Protein AF-A0A523K209-F1 (afdb_monomer_lite)

Foldseek 3Di:
DPPPPVPDDPLPCLLVDDLPDPVNLVVLCVCVVVVAADELQLCLLLVQAPNDCVLPPDPDPQVQLAAPAVNVVVVPDDDRHHDPSSNSSSVSSLLSVLSSVVSVNLLRYAHDHPPPRNPPGDPVCSSLSRLVSNVVSVDQLVSSLLNHAQSVCVNVVNNQATRDDDPPHFPWDWDFPDDCRVPVNSSVRTQWTAGRNDIDGVVVVSVVSGNPPADNDPVCNCVVDDPVPVVPPPPDD

pLDDT: mean 89.75, std 14.07, range [36.56, 98.69]

Structure (mmCIF, N/CA/C/O backbone):
data_AF-A0A523K209-F1
#
_entry.id   AF-A0A523K209-F1
#
loop_
_atom_site.group_PDB
_atom_site.id
_atom_site.type_symbol
_atom_site.label_atom_id
_atom_site.label_alt_id
_atom_site.label_comp_id
_atom_site.label_asym_id
_atom_site.label_entity_id
_atom_site.label_seq_id
_atom_site.pdbx_PDB_ins_code
_atom_site.Cartn_x
_atom_site.Cartn_y
_atom_site.Cartn_z
_atom_site.occupancy
_atom_site.B_iso_or_equiv
_atom_site.auth_seq_id
_atom_site.auth_comp_id
_atom_site.auth_asym_id
_atom_site.auth_atom_id
_atom_site.pdbx_PDB_model_num
ATOM 1 N N . GLY A 1 1 ? -6.224 19.878 9.780 1.00 43.19 1 GLY A N 1
ATOM 2 C CA . GLY A 1 1 ? -5.096 20.089 8.864 1.00 43.19 1 GLY A CA 1
ATOM 3 C C . GLY A 1 1 ? -5.027 21.565 8.595 1.00 43.19 1 GLY A C 1
ATOM 4 O O . GLY A 1 1 ? -5.988 22.120 8.077 1.00 43.19 1 GLY A O 1
ATOM 5 N N . ASP A 1 2 ? -3.949 22.202 9.022 1.00 43.00 2 ASP A N 1
ATOM 6 C CA . ASP A 1 2 ? -3.916 23.620 9.413 1.00 43.00 2 ASP A CA 1
ATOM 7 C C . ASP A 1 2 ? -3.736 24.565 8.216 1.00 43.00 2 ASP A C 1
ATOM 9 O O . ASP A 1 2 ? -3.147 25.635 8.314 1.00 43.00 2 ASP A O 1
ATOM 13 N N . GLY A 1 3 ? -4.273 24.175 7.060 1.00 38.94 3 GLY A N 1
ATOM 14 C CA . GLY A 1 3 ? -4.194 24.932 5.814 1.00 38.94 3 GLY A CA 1
ATOM 15 C C . GLY A 1 3 ? -5.162 26.112 5.724 1.00 38.94 3 GLY A C 1
ATOM 16 O O . GLY A 1 3 ? -5.304 26.674 4.646 1.00 38.94 3 GLY A O 1
ATOM 17 N N . ILE A 1 4 ? -5.850 26.485 6.809 1.00 47.31 4 ILE A N 1
ATOM 18 C CA . ILE A 1 4 ? -6.894 27.522 6.760 1.00 47.31 4 ILE A CA 1
ATOM 19 C C . ILE A 1 4 ? -6.301 28.938 6.897 1.00 47.31 4 ILE A C 1
ATOM 21 O O . ILE A 1 4 ? -6.907 29.881 6.400 1.00 47.31 4 ILE A O 1
ATOM 25 N N . SER A 1 5 ? -5.104 29.109 7.482 1.00 50.28 5 SER A N 1
ATOM 26 C CA . SER A 1 5 ? -4.488 30.442 7.642 1.00 50.28 5 SER A CA 1
ATOM 27 C C . SER A 1 5 ? -3.283 30.734 6.740 1.00 50.28 5 SER A C 1
ATOM 29 O O . SER A 1 5 ? -2.815 31.864 6.734 1.00 50.28 5 SER A O 1
ATOM 31 N N . GLY A 1 6 ? -2.752 29.768 5.978 1.00 51.12 6 GLY A N 1
ATOM 32 C CA . GLY A 1 6 ? -1.609 29.983 5.067 1.00 51.12 6 GLY A CA 1
ATOM 33 C C . GLY A 1 6 ? -0.260 30.312 5.737 1.00 51.12 6 GLY A C 1
ATOM 34 O O . GLY A 1 6 ? 0.765 30.321 5.062 1.00 51.12 6 GLY A O 1
ATOM 35 N N . GLU A 1 7 ? -0.233 30.534 7.053 1.00 56.25 7 GLU A N 1
ATOM 36 C CA . GLU A 1 7 ? 0.958 30.953 7.809 1.00 56.25 7 GLU A CA 1
ATOM 37 C C . GLU A 1 7 ? 1.819 29.785 8.318 1.00 56.25 7 GLU A C 1
ATOM 39 O O . GLU A 1 7 ? 2.959 29.991 8.732 1.00 56.25 7 GLU A O 1
ATOM 44 N N . ARG A 1 8 ? 1.304 28.548 8.293 1.00 56.31 8 ARG A N 1
ATOM 45 C CA . ARG A 1 8 ? 2.049 27.345 8.698 1.00 56.31 8 ARG A CA 1
ATOM 46 C C . ARG A 1 8 ? 2.057 26.302 7.580 1.00 56.31 8 ARG A C 1
ATOM 48 O O . ARG A 1 8 ? 0.993 26.006 7.032 1.00 56.31 8 ARG A O 1
ATOM 55 N N . PRO A 1 9 ? 3.218 25.704 7.248 1.00 65.62 9 PRO A N 1
ATOM 56 C CA . PRO A 1 9 ? 3.269 24.579 6.323 1.00 65.62 9 PRO A CA 1
ATOM 57 C C . PRO A 1 9 ? 2.399 23.424 6.833 1.00 65.62 9 PRO A C 1
ATOM 59 O O . PRO A 1 9 ? 2.482 23.051 8.002 1.00 65.62 9 PRO A O 1
ATOM 62 N N . ALA A 1 10 ? 1.606 22.814 5.949 1.00 66.38 10 ALA A N 1
ATOM 63 C CA . ALA A 1 10 ? 0.680 21.730 6.302 1.00 66.38 10 ALA A CA 1
ATOM 64 C C . ALA A 1 10 ? 1.359 20.515 6.974 1.00 66.38 10 ALA A C 1
ATOM 66 O O . ALA A 1 10 ? 0.709 19.761 7.691 1.00 66.38 10 ALA A O 1
ATOM 67 N N . TYR A 1 11 ? 2.663 20.327 6.753 1.00 79.56 11 TYR A N 1
ATOM 68 C CA . TYR A 1 11 ? 3.447 19.219 7.301 1.00 79.56 11 TYR A CA 1
ATOM 69 C C . TYR A 1 11 ? 3.969 19.466 8.724 1.00 79.56 11 TYR A C 1
ATOM 71 O O . TYR A 1 11 ? 4.267 18.503 9.429 1.00 79.56 11 TYR A O 1
ATOM 79 N N . SER A 1 12 ? 4.034 20.722 9.176 1.00 79.94 12 SER A N 1
ATOM 80 C CA . SER A 1 12 ? 4.611 21.072 10.481 1.00 79.94 12 SER A CA 1
ATOM 81 C C . SER A 1 12 ? 3.802 20.546 11.667 1.00 79.94 12 SER A C 1
ATOM 83 O O . SER A 1 12 ? 4.367 20.311 12.729 1.00 79.94 12 SER A O 1
ATOM 85 N N . SER A 1 13 ? 2.493 20.327 11.515 1.00 80.19 13 SER A N 1
ATOM 86 C CA . SER A 1 13 ? 1.688 19.683 12.561 1.00 80.19 13 SER A CA 1
ATOM 87 C C . SER A 1 13 ? 1.734 18.161 12.521 1.00 80.19 13 SER A C 1
ATOM 89 O O . SER A 1 13 ? 1.481 17.519 13.536 1.00 80.19 13 SER A O 1
ATOM 91 N N . LEU A 1 14 ? 2.098 17.559 11.385 1.00 84.88 14 LEU A N 1
ATOM 92 C CA . LEU A 1 14 ? 2.222 16.104 11.279 1.00 84.88 14 LEU A CA 1
ATOM 93 C C . LEU A 1 14 ? 3.481 15.585 11.974 1.00 84.88 14 LEU A C 1
ATOM 95 O O . LEU A 1 14 ? 3.471 14.481 12.505 1.00 84.88 14 LEU A O 1
ATOM 99 N N . GLU A 1 15 ? 4.563 16.362 11.985 1.00 87.75 15 GLU A N 1
ATOM 100 C CA . GLU A 1 15 ? 5.844 15.923 12.549 1.00 87.75 15 GLU A CA 1
ATOM 101 C C . GLU A 1 15 ? 5.900 15.984 14.085 1.00 87.75 15 GLU A C 1
ATOM 103 O O . GLU A 1 15 ? 6.857 15.505 14.693 1.00 87.75 15 GLU A O 1
ATOM 108 N N . SER A 1 16 ? 4.907 16.599 14.724 1.00 88.19 16 SER A N 1
ATOM 109 C CA . SER A 1 16 ? 4.802 16.764 16.180 1.00 88.19 16 SER A CA 1
ATOM 110 C C . SER A 1 16 ? 3.477 16.253 16.748 1.00 88.19 16 SER A C 1
ATOM 112 O O . SER A 1 16 ? 3.177 16.511 17.909 1.00 88.19 16 SER A O 1
ATOM 114 N N . LEU A 1 17 ? 2.685 15.525 15.953 1.00 90.69 17 LEU A N 1
ATOM 115 C CA . LEU A 1 17 ? 1.387 15.021 16.388 1.00 90.69 17 LEU A CA 1
ATOM 116 C C . LEU A 1 17 ? 1.546 14.003 17.525 1.00 90.69 17 LEU A C 1
ATOM 118 O O . LEU A 1 17 ? 2.181 12.957 17.372 1.00 90.69 17 LEU A O 1
ATOM 122 N N . GLU A 1 18 ? 0.903 14.293 18.652 1.00 93.44 18 GLU A N 1
ATOM 123 C CA . GLU A 1 18 ? 0.815 13.404 19.806 1.00 93.44 18 GLU A CA 1
ATOM 124 C C . GLU A 1 18 ? -0.526 12.666 19.808 1.00 93.44 18 GLU A C 1
ATOM 126 O O . GLU A 1 18 ? -1.580 13.257 19.586 1.00 93.44 18 GLU A O 1
ATOM 131 N N . THR A 1 19 ? -0.498 11.354 20.049 1.00 95.06 19 THR A N 1
ATOM 132 C CA . THR A 1 19 ? -1.698 10.502 19.974 1.00 95.06 19 THR A CA 1
ATOM 133 C C . THR A 1 19 ? -2.416 10.327 21.310 1.00 95.06 19 THR A C 1
ATOM 135 O O . THR A 1 19 ? -3.514 9.784 21.341 1.00 95.06 19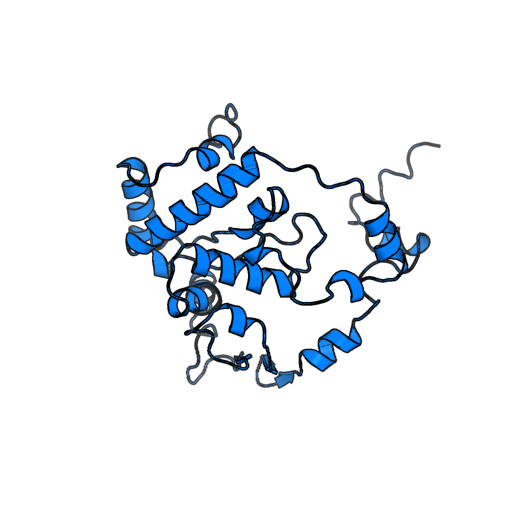 THR A O 1
ATOM 138 N N . ASN A 1 20 ? -1.801 10.743 22.420 1.00 94.06 20 ASN A N 1
ATOM 139 C CA . ASN A 1 20 ? -2.366 10.633 23.768 1.00 94.06 20 ASN A CA 1
ATOM 140 C C . ASN A 1 20 ? -2.893 11.992 24.256 1.00 94.06 20 ASN A C 1
ATOM 142 O O . ASN A 1 20 ? -2.550 12.447 25.345 1.00 94.06 20 ASN A O 1
ATOM 146 N N . THR A 1 21 ? -3.671 12.666 23.411 1.00 95.94 21 THR A N 1
ATOM 147 C CA . THR A 1 21 ? -4.230 13.992 23.691 1.00 95.94 21 THR A CA 1
ATOM 148 C C . THR A 1 21 ? -5.749 13.989 23.498 1.00 95.94 21 THR A C 1
ATOM 150 O O . THR A 1 21 ? -6.263 13.216 22.677 1.00 95.94 21 THR A O 1
ATOM 153 N N . PRO A 1 22 ? -6.496 14.846 24.222 1.00 95.94 22 PRO A N 1
ATOM 154 C CA . PRO A 1 22 ? -7.930 15.022 23.996 1.00 95.94 22 PRO A CA 1
ATOM 155 C C . PRO A 1 22 ? -8.262 15.424 22.553 1.00 95.94 22 PRO A C 1
ATOM 157 O O . PRO A 1 22 ? -9.272 14.988 22.007 1.00 95.94 22 PRO A O 1
ATOM 160 N N . GLU A 1 23 ? -7.399 16.211 21.910 1.00 94.38 23 GLU A N 1
ATOM 161 C CA . GLU A 1 23 ? -7.579 16.671 20.534 1.00 94.38 23 GLU A CA 1
ATOM 162 C C . GLU A 1 23 ? -7.497 15.511 19.538 1.00 94.38 23 GLU A C 1
ATOM 164 O O . GLU A 1 23 ? -8.347 15.398 18.652 1.00 94.38 23 GLU A O 1
ATOM 169 N N . PHE A 1 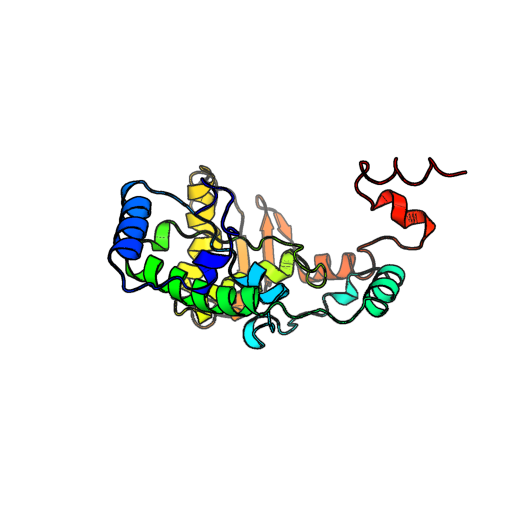24 ? -6.512 14.617 19.688 1.00 95.81 24 PHE A N 1
ATOM 170 C CA . PHE A 1 24 ? -6.420 13.426 18.843 1.00 95.81 24 PHE A CA 1
ATOM 171 C C . PHE A 1 24 ? -7.630 12.510 19.045 1.00 95.81 24 PHE A C 1
ATOM 173 O O . PHE A 1 24 ? -8.215 12.046 18.065 1.00 95.81 24 PHE A O 1
ATOM 180 N N . ALA A 1 25 ? -8.037 12.291 20.300 1.00 97.25 25 ALA A N 1
ATOM 181 C CA . ALA A 1 25 ? -9.211 11.485 20.622 1.00 97.25 25 ALA A CA 1
ATOM 182 C C . ALA A 1 25 ? -10.485 12.054 19.974 1.00 97.25 25 ALA A C 1
ATOM 184 O O . ALA A 1 25 ? -11.230 11.308 19.340 1.00 97.25 25 ALA A O 1
ATOM 185 N N . ALA A 1 26 ? -10.688 13.374 20.040 1.00 97.44 26 ALA A N 1
ATOM 186 C CA . ALA A 1 26 ? -11.822 14.046 19.409 1.00 97.44 26 ALA A CA 1
ATOM 187 C C . ALA A 1 26 ? -11.810 13.914 17.875 1.00 97.44 26 ALA A C 1
ATOM 189 O O . ALA A 1 26 ? -12.855 13.693 17.260 1.00 97.44 26 ALA A O 1
ATOM 190 N N . ILE A 1 27 ? -10.636 14.003 17.237 1.00 95.88 27 ILE A N 1
ATOM 191 C CA . ILE A 1 27 ? -10.498 13.785 15.787 1.00 95.88 27 ILE A CA 1
ATOM 192 C C . ILE A 1 27 ? -10.838 12.335 15.428 1.00 95.88 27 ILE A C 1
ATOM 194 O O . ILE A 1 27 ? -11.604 12.102 14.491 1.00 95.88 27 ILE A O 1
ATOM 198 N N . ALA A 1 28 ? -10.299 11.361 16.165 1.00 97.44 28 ALA A N 1
ATOM 199 C CA . ALA A 1 28 ? -10.575 9.949 15.926 1.00 97.44 28 ALA A CA 1
ATOM 200 C C . ALA A 1 28 ? -12.073 9.640 16.084 1.00 97.44 28 ALA A C 1
ATOM 202 O O . ALA A 1 28 ? -12.673 9.023 15.201 1.00 97.44 28 ALA A O 1
ATOM 203 N N . GLU A 1 29 ? -12.693 10.139 17.156 1.00 98.12 29 GLU A N 1
ATOM 204 C CA . GLU A 1 29 ? -14.127 10.003 17.403 1.00 98.12 29 GLU A CA 1
ATOM 205 C C . GLU A 1 29 ? -14.952 10.621 16.271 1.00 98.12 29 GLU A C 1
ATOM 207 O O . GLU A 1 29 ? -15.896 9.995 15.791 1.00 98.12 29 GLU A O 1
ATOM 212 N N . MET A 1 30 ? -14.580 11.808 15.784 1.00 98.19 30 MET A N 1
ATOM 213 C CA . MET A 1 30 ? -15.263 12.453 14.662 1.00 98.19 30 MET A CA 1
ATOM 214 C C . MET A 1 30 ? -15.229 11.575 13.404 1.00 98.19 30 MET A C 1
ATOM 216 O O . MET A 1 30 ? -16.263 11.379 12.765 1.00 98.19 30 MET A O 1
ATOM 220 N N . TYR A 1 31 ? -14.070 11.010 13.058 1.00 98.12 31 TYR A N 1
ATOM 221 C CA . TYR A 1 31 ? -13.949 10.115 11.903 1.00 98.12 31 TYR A CA 1
ATOM 222 C C . TYR A 1 31 ? -14.837 8.879 12.058 1.00 98.12 31 TYR A C 1
ATOM 224 O O . TYR A 1 31 ? -15.578 8.537 11.136 1.00 98.12 31 TYR A O 1
ATOM 232 N N . ILE A 1 32 ? -14.802 8.249 13.235 1.00 98.38 32 ILE A N 1
ATOM 233 C CA . ILE A 1 32 ? -15.581 7.045 13.544 1.00 98.38 32 ILE A CA 1
ATOM 234 C C . ILE A 1 32 ? -17.081 7.342 13.486 1.00 98.38 32 ILE A C 1
ATOM 236 O O . ILE A 1 32 ? -17.823 6.669 12.771 1.00 98.38 32 ILE A O 1
ATOM 240 N N . LYS A 1 33 ? -17.528 8.395 14.176 1.00 98.31 33 LYS A N 1
ATOM 241 C CA . LYS A 1 33 ? -18.932 8.816 14.241 1.00 98.31 33 LYS A CA 1
ATOM 242 C C . LYS A 1 33 ? -19.512 9.127 12.864 1.00 98.31 33 LYS A C 1
ATOM 244 O O . LYS A 1 33 ? -20.685 8.856 12.614 1.00 98.31 33 LYS A O 1
ATOM 249 N N . HIS A 1 34 ? -18.700 9.698 11.978 1.00 98.12 34 HIS A N 1
ATOM 250 C CA . HIS A 1 34 ?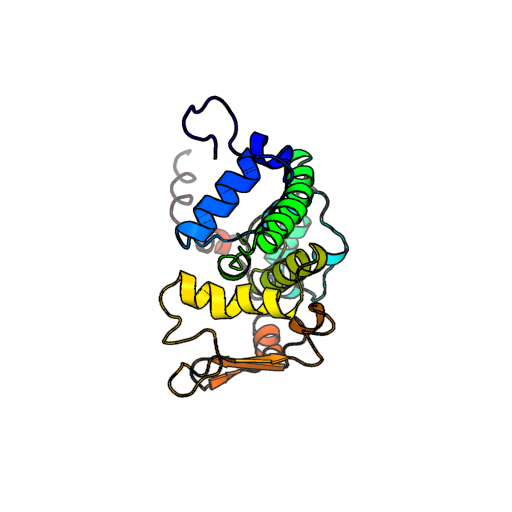 -19.137 10.141 10.658 1.00 98.12 34 HIS A CA 1
ATOM 251 C C . HIS A 1 34 ? -18.743 9.191 9.517 1.00 98.12 34 HIS A C 1
ATOM 253 O O . HIS A 1 34 ? -18.993 9.519 8.361 1.00 98.12 34 HIS A O 1
ATOM 259 N N . ASN A 1 35 ? -18.199 8.004 9.818 1.00 97.38 35 ASN A N 1
ATOM 260 C CA . ASN A 1 35 ? -17.748 7.017 8.827 1.00 97.38 35 ASN A CA 1
ATOM 261 C C . ASN A 1 35 ? -16.799 7.608 7.767 1.00 97.38 35 ASN A C 1
ATOM 263 O O . ASN A 1 35 ? -16.920 7.330 6.572 1.00 97.38 35 ASN A O 1
ATOM 267 N N . VAL A 1 36 ? -15.860 8.449 8.201 1.00 97.94 36 VAL A N 1
ATOM 268 C CA . VAL A 1 36 ? -14.908 9.107 7.302 1.00 97.94 36 VAL A CA 1
ATOM 269 C C . VAL A 1 36 ? -13.752 8.160 7.009 1.00 97.94 36 VAL A C 1
ATOM 271 O O . VAL A 1 36 ? -12.946 7.860 7.887 1.00 97.94 36 VAL A O 1
ATOM 274 N N . PHE A 1 37 ? -13.665 7.704 5.761 1.00 97.44 37 PHE A N 1
ATOM 275 C CA . PHE A 1 37 ? -12.521 6.937 5.279 1.00 97.44 37 PHE A CA 1
ATOM 276 C C . PHE A 1 37 ? -11.318 7.843 5.028 1.00 97.44 37 PHE A C 1
ATOM 278 O O . PHE A 1 37 ? -11.471 8.978 4.575 1.00 97.44 37 PHE A O 1
ATOM 285 N N . PHE A 1 38 ? -10.119 7.311 5.245 1.00 94.31 38 PHE A N 1
ATOM 286 C CA . PHE A 1 38 ? -8.895 7.948 4.772 1.00 94.31 38 PHE A CA 1
ATOM 287 C C . PHE A 1 38 ? -7.859 6.929 4.305 1.00 94.31 38 PHE A C 1
ATOM 289 O O . PHE A 1 38 ? -7.838 5.768 4.726 1.00 94.31 38 PHE A O 1
ATOM 296 N N . ASP A 1 39 ? -6.999 7.391 3.408 1.00 91.19 39 ASP A N 1
ATOM 297 C CA . ASP A 1 39 ? -5.767 6.714 3.025 1.00 91.19 39 ASP A CA 1
ATOM 298 C C . ASP A 1 39 ? -4.644 7.171 3.963 1.00 91.19 39 ASP A C 1
ATOM 300 O O . ASP A 1 39 ? -4.441 8.369 4.171 1.00 91.19 39 ASP A O 1
ATOM 304 N N . ALA A 1 40 ? -3.938 6.216 4.568 1.00 83.50 40 ALA A N 1
ATOM 305 C CA . ALA A 1 40 ? -2.859 6.521 5.497 1.00 83.50 40 ALA A CA 1
ATOM 306 C C . ALA A 1 40 ? -1.561 6.945 4.799 1.00 83.50 40 ALA A C 1
ATOM 308 O O . ALA A 1 40 ? -0.794 7.696 5.405 1.00 83.50 40 ALA A O 1
ATOM 309 N N . THR A 1 41 ? -1.301 6.481 3.574 1.00 89.62 41 THR A N 1
ATOM 310 C CA . THR A 1 41 ? -0.108 6.800 2.774 1.00 89.62 41 THR A CA 1
ATOM 311 C C . THR A 1 41 ? 1.208 6.825 3.578 1.00 89.62 41 THR A C 1
ATOM 313 O O . THR A 1 41 ? 1.951 7.811 3.580 1.00 89.62 41 THR A O 1
ATOM 316 N N . LEU A 1 42 ? 1.489 5.784 4.359 1.00 91.31 42 LEU A N 1
ATOM 317 C CA . LEU A 1 42 ? 2.629 5.743 5.277 1.00 91.31 42 LEU A CA 1
ATOM 318 C C . LEU A 1 42 ? 3.957 5.770 4.519 1.00 91.31 42 LEU A C 1
ATOM 320 O O . LEU A 1 42 ? 4.853 6.545 4.859 1.00 91.31 42 LEU A O 1
ATOM 324 N N . SER A 1 43 ? 4.080 4.954 3.472 1.00 90.56 43 SER A N 1
ATOM 325 C CA . SER A 1 43 ? 5.323 4.803 2.715 1.00 90.56 43 SER A CA 1
ATOM 326 C C . SER A 1 43 ? 5.738 6.085 1.988 1.00 90.56 43 SER A C 1
ATOM 328 O O . SER A 1 43 ? 6.939 6.320 1.870 1.00 90.56 43 SER A O 1
ATOM 330 N N . ALA A 1 44 ? 4.796 6.955 1.587 1.00 90.62 44 ALA A N 1
ATOM 331 C CA . ALA A 1 44 ? 5.073 8.216 0.882 1.00 90.62 44 ALA A CA 1
ATOM 332 C C . ALA A 1 44 ? 6.164 9.059 1.565 1.00 90.62 44 ALA A C 1
ATOM 334 O O . ALA A 1 44 ? 7.108 9.509 0.918 1.00 90.62 44 ALA A O 1
ATOM 335 N N . TYR A 1 45 ? 6.085 9.206 2.888 1.00 90.50 45 TYR A N 1
ATOM 336 C CA . TYR A 1 45 ? 7.032 10.003 3.675 1.00 90.50 45 TYR A CA 1
ATOM 337 C C . TYR A 1 45 ? 8.402 9.325 3.765 1.00 90.50 45 TYR A C 1
ATOM 339 O O . TYR A 1 45 ? 9.433 9.986 3.635 1.00 90.50 45 TYR A O 1
ATOM 347 N N . GLY A 1 46 ? 8.420 7.994 3.876 1.00 91.06 46 GLY A N 1
ATOM 348 C CA . GLY A 1 46 ? 9.652 7.210 3.901 1.00 91.06 46 GLY A CA 1
ATOM 349 C C . GLY A 1 46 ? 10.460 7.284 2.598 1.00 91.06 46 GLY A C 1
ATOM 350 O O . GLY A 1 46 ? 11.683 7.174 2.650 1.00 91.06 46 GLY A O 1
ATOM 351 N N . TYR A 1 47 ? 9.840 7.549 1.435 1.00 89.25 47 TYR A N 1
ATOM 352 C CA . TYR A 1 47 ? 10.596 7.746 0.182 1.00 89.25 47 TYR A CA 1
ATOM 353 C C . TYR A 1 47 ? 11.550 8.937 0.240 1.00 89.25 47 TYR A C 1
ATOM 355 O O . TYR A 1 47 ? 12.616 8.890 -0.385 1.00 89.25 47 TYR A O 1
ATOM 363 N N . TYR A 1 48 ? 11.168 9.982 0.975 1.00 90.19 48 TYR A N 1
ATOM 364 C CA . TYR A 1 48 ? 11.961 11.193 1.162 1.00 90.19 48 TYR A CA 1
ATOM 365 C C . TYR A 1 48 ? 12.750 11.182 2.484 1.00 90.19 48 TYR A C 1
ATOM 367 O O . TYR A 1 48 ? 13.749 11.894 2.575 1.00 90.19 48 TYR A O 1
ATOM 375 N N . GLY A 1 49 ? 12.343 10.378 3.473 1.00 92.44 49 GLY A N 1
ATOM 376 C CA . GLY A 1 49 ? 13.056 10.140 4.737 1.00 92.44 49 GLY A CA 1
ATOM 377 C C . GLY A 1 49 ? 14.298 9.250 4.589 1.00 92.44 49 GLY A C 1
ATOM 378 O O . GLY A 1 49 ? 14.880 9.149 3.516 1.00 92.44 49 GLY A O 1
ATOM 379 N N . GLU A 1 50 ? 14.760 8.589 5.638 1.00 93.75 50 GLU A N 1
ATOM 380 C CA . GLU A 1 50 ? 15.953 7.729 5.618 1.00 93.75 50 GLU A CA 1
ATOM 381 C C . GLU A 1 50 ? 15.728 6.404 4.885 1.00 93.75 50 GLU A C 1
ATOM 383 O O . GLU A 1 50 ? 16.686 5.844 4.357 1.00 93.75 50 GLU A O 1
ATOM 388 N N . ARG A 1 51 ? 14.459 6.002 4.725 1.00 92.19 51 ARG A N 1
ATOM 389 C CA . ARG A 1 51 ? 13.993 4.705 4.207 1.00 92.19 51 ARG A CA 1
ATOM 390 C C . ARG A 1 51 ? 14.243 3.574 5.195 1.00 92.19 51 ARG A C 1
ATOM 392 O O . ARG A 1 51 ? 15.277 2.916 5.160 1.00 92.19 51 ARG A O 1
ATOM 399 N N . ASP A 1 52 ? 13.221 3.307 6.002 1.00 94.69 52 ASP A N 1
ATOM 400 C CA . ASP A 1 52 ? 13.137 2.131 6.868 1.00 94.69 52 ASP A CA 1
ATOM 401 C C . ASP A 1 52 ? 13.615 0.857 6.130 1.00 94.69 52 ASP A C 1
ATOM 403 O O . ASP A 1 52 ? 13.006 0.467 5.121 1.00 94.69 52 ASP A O 1
ATOM 407 N N . PRO A 1 53 ? 14.706 0.217 6.586 1.00 93.75 53 PRO A N 1
ATOM 408 C CA . PRO A 1 53 ? 15.330 -0.882 5.862 1.00 93.75 53 PRO A CA 1
ATOM 409 C C . PRO A 1 53 ? 14.399 -2.088 5.698 1.00 93.75 53 PRO A C 1
ATOM 411 O O . PRO A 1 53 ? 14.505 -2.790 4.693 1.00 93.75 53 PRO A O 1
ATOM 414 N N . ASP A 1 54 ? 13.441 -2.301 6.605 1.00 93.56 54 ASP A N 1
ATOM 415 C CA . ASP A 1 54 ? 12.485 -3.406 6.489 1.00 93.56 54 ASP A CA 1
ATOM 416 C C . ASP A 1 54 ? 11.479 -3.169 5.351 1.00 93.56 54 ASP A C 1
ATOM 418 O O . ASP A 1 54 ? 11.075 -4.093 4.633 1.00 93.56 54 ASP A O 1
ATOM 422 N N . VAL A 1 55 ? 11.070 -1.912 5.171 1.00 94.38 55 VAL A N 1
ATOM 423 C CA . VAL A 1 55 ? 10.030 -1.510 4.215 1.00 94.38 55 VAL A CA 1
ATOM 424 C C . VAL A 1 55 ? 10.604 -1.278 2.823 1.00 94.38 55 VAL A C 1
ATOM 426 O O . VAL A 1 55 ? 10.009 -1.698 1.828 1.00 94.38 55 VAL A O 1
ATOM 429 N N . PHE A 1 56 ? 11.754 -0.614 2.735 1.00 92.62 56 PHE A N 1
ATOM 430 C CA . PHE A 1 56 ? 12.307 -0.135 1.469 1.00 92.62 56 PHE A CA 1
ATOM 431 C C . PHE A 1 56 ? 13.379 -1.046 0.872 1.00 92.62 56 PHE A C 1
ATOM 433 O O . PHE A 1 56 ? 13.819 -0.784 -0.249 1.00 92.62 56 PHE A O 1
ATOM 440 N N . ALA A 1 57 ? 13.745 -2.145 1.542 1.00 91.06 57 ALA A N 1
ATOM 441 C CA . ALA A 1 57 ? 14.560 -3.185 0.926 1.00 91.06 57 ALA A CA 1
ATOM 442 C C . ALA A 1 57 ? 13.931 -3.685 -0.386 1.00 91.06 57 ALA A C 1
ATOM 444 O O . ALA A 1 57 ? 12.722 -3.929 -0.489 1.00 91.06 57 ALA A O 1
ATOM 445 N N . TYR A 1 58 ? 14.772 -3.860 -1.404 1.00 87.12 58 TYR A N 1
ATOM 446 C CA . TYR A 1 58 ? 14.357 -4.496 -2.646 1.00 87.12 58 TYR A CA 1
ATOM 447 C C . TYR A 1 58 ? 14.092 -5.982 -2.404 1.00 87.12 58 TYR A C 1
ATOM 449 O O . TYR A 1 58 ? 14.948 -6.718 -1.923 1.00 87.12 58 TYR A O 1
ATOM 457 N N . PHE A 1 59 ? 12.896 -6.425 -2.781 1.00 90.75 59 PHE A N 1
ATOM 458 C CA . PHE A 1 59 ? 12.516 -7.841 -2.841 1.00 90.75 59 PHE A CA 1
ATOM 459 C C . PHE A 1 59 ? 12.279 -8.313 -4.286 1.00 90.75 59 PHE A C 1
ATOM 461 O O . PHE A 1 59 ? 11.899 -9.458 -4.520 1.00 90.75 59 PHE A O 1
ATOM 468 N N . ALA A 1 60 ? 12.504 -7.422 -5.252 1.00 90.25 60 ALA A N 1
ATOM 469 C CA . ALA A 1 60 ? 12.522 -7.672 -6.683 1.00 90.25 60 ALA A CA 1
ATOM 470 C C . ALA A 1 60 ? 13.518 -6.704 -7.339 1.00 90.25 60 ALA A C 1
ATOM 472 O O . ALA A 1 60 ? 13.731 -5.599 -6.837 1.00 90.25 60 ALA A O 1
ATOM 473 N N . ASP A 1 61 ? 14.099 -7.102 -8.471 1.00 91.00 61 ASP A N 1
ATOM 474 C CA . ASP A 1 61 ? 14.928 -6.221 -9.301 1.00 91.00 61 ASP A CA 1
ATOM 475 C C . ASP A 1 61 ? 14.030 -5.278 -10.116 1.00 91.00 61 ASP A C 1
ATOM 477 O O . ASP A 1 61 ? 13.761 -5.488 -11.300 1.00 91.00 61 ASP A O 1
ATOM 481 N N . GLU A 1 62 ? 13.497 -4.264 -9.437 1.00 91.31 62 GLU A N 1
ATOM 482 C CA . GLU A 1 62 ? 12.606 -3.258 -10.015 1.00 91.31 62 GLU A CA 1
ATOM 483 C C . GLU A 1 62 ? 13.284 -2.496 -11.166 1.00 91.31 62 GLU A C 1
ATOM 485 O O . GLU A 1 62 ? 12.678 -2.268 -12.211 1.00 91.31 62 GLU A O 1
ATOM 490 N N . GLN A 1 63 ? 14.576 -2.194 -11.041 1.00 90.19 63 GLN A N 1
ATOM 491 C CA . GLN A 1 63 ? 15.342 -1.476 -12.065 1.00 90.19 63 GLN A CA 1
ATOM 492 C C . GLN A 1 63 ? 15.463 -2.272 -13.380 1.00 90.19 63 GLN A C 1
ATOM 494 O O . GLN A 1 63 ? 15.631 -1.684 -14.454 1.00 90.19 63 GLN A O 1
ATOM 499 N N . SER A 1 64 ? 15.317 -3.604 -13.347 1.00 93.12 64 SER A N 1
ATOM 500 C CA . SER A 1 64 ? 15.295 -4.427 -14.566 1.00 93.12 64 SER A CA 1
ATOM 501 C C . SER A 1 64 ? 14.141 -4.102 -15.520 1.00 93.12 64 SER A C 1
ATOM 503 O O . SER A 1 64 ? 14.255 -4.375 -16.718 1.00 93.12 64 SER A O 1
ATOM 505 N N . PHE A 1 65 ? 13.052 -3.497 -15.033 1.00 93.81 65 PHE A N 1
ATOM 506 C CA . PHE A 1 65 ? 11.911 -3.123 -15.873 1.00 93.81 65 PHE A CA 1
ATOM 507 C C . PHE A 1 65 ? 12.164 -1.865 -16.705 1.00 93.81 65 PHE A C 1
ATOM 509 O O . PHE A 1 65 ? 11.549 -1.698 -17.756 1.00 93.81 65 PHE A O 1
ATOM 516 N N . LEU A 1 66 ? 13.099 -1.015 -16.284 1.00 93.56 66 LEU A N 1
ATOM 517 C CA . LEU A 1 66 ? 13.462 0.192 -17.018 1.00 93.56 66 LEU A CA 1
ATOM 518 C C . LEU A 1 66 ? 14.211 -0.126 -18.312 1.00 93.56 66 LEU A C 1
ATOM 520 O O . LEU A 1 66 ? 15.028 -1.053 -18.349 1.00 93.56 66 LEU A O 1
ATOM 524 N N . THR A 1 67 ? 13.996 0.683 -19.352 1.00 95.12 67 THR A N 1
ATOM 525 C CA . THR A 1 67 ? 14.843 0.657 -20.554 1.00 95.12 67 THR A CA 1
ATOM 526 C C . THR A 1 67 ? 16.318 0.879 -20.186 1.00 95.12 67 THR A C 1
ATOM 528 O O . THR A 1 67 ? 16.620 1.516 -19.169 1.00 95.12 67 THR A O 1
ATOM 531 N N . PRO A 1 68 ? 17.279 0.395 -20.999 1.00 95.31 68 PRO A N 1
ATOM 532 C CA . PRO A 1 68 ? 18.697 0.686 -20.779 1.00 95.31 68 PRO A CA 1
ATOM 533 C C . PRO A 1 68 ? 18.986 2.189 -20.667 1.00 95.31 68 PRO A C 1
ATOM 535 O O . PRO A 1 68 ? 19.744 2.604 -19.794 1.00 95.31 68 PRO A O 1
ATOM 538 N N . TYR A 1 69 ? 18.320 2.992 -21.499 1.00 93.81 69 TYR A N 1
ATOM 539 C CA . TYR A 1 69 ? 18.423 4.447 -21.487 1.00 93.81 69 TYR A CA 1
ATOM 540 C C . TYR A 1 69 ? 17.929 5.056 -20.170 1.00 93.81 69 TYR A C 1
ATOM 542 O O . TYR A 1 69 ? 18.643 5.823 -19.528 1.00 93.81 69 TYR A O 1
ATOM 550 N N . MET A 1 70 ? 16.755 4.641 -19.689 1.00 91.38 70 MET A N 1
ATOM 551 C CA . MET A 1 70 ? 16.227 5.152 -18.427 1.00 91.38 70 MET A CA 1
ATOM 552 C C . MET A 1 70 ? 17.088 4.726 -17.228 1.00 91.38 70 MET A C 1
ATOM 554 O O . MET A 1 70 ? 17.281 5.518 -16.307 1.00 91.38 70 MET A O 1
ATOM 558 N N . ARG A 1 71 ? 17.689 3.526 -17.250 1.00 92.06 71 ARG A N 1
ATOM 559 C CA . ARG A 1 71 ? 18.685 3.125 -16.237 1.00 92.06 71 ARG A CA 1
ATOM 560 C C . ARG A 1 71 ? 19.919 4.027 -16.240 1.00 92.06 71 ARG A C 1
ATOM 562 O O . ARG A 1 71 ? 20.408 4.363 -15.165 1.00 92.06 71 ARG A O 1
ATOM 569 N N . GLN A 1 72 ? 20.399 4.445 -17.413 1.00 92.00 72 GLN A N 1
ATOM 570 C CA . GLN A 1 72 ? 21.499 5.406 -17.517 1.00 92.00 72 GLN A CA 1
ATOM 571 C C . GLN A 1 72 ? 21.107 6.753 -16.900 1.00 92.00 72 GLN A C 1
ATOM 573 O O . GLN A 1 72 ? 21.850 7.278 -16.073 1.00 92.00 72 GLN A O 1
ATOM 578 N N . ILE A 1 73 ? 19.914 7.270 -17.211 1.00 89.31 73 ILE A N 1
ATOM 579 C CA . ILE A 1 73 ? 19.397 8.497 -16.586 1.00 89.31 73 ILE A CA 1
ATOM 580 C C . ILE A 1 73 ? 19.347 8.343 -15.065 1.00 89.31 73 ILE A C 1
ATOM 582 O O . ILE A 1 73 ? 19.851 9.203 -14.343 1.00 89.31 73 ILE A O 1
ATOM 586 N N . MET A 1 74 ? 18.781 7.243 -14.560 1.00 87.50 74 MET A N 1
ATOM 587 C CA . MET A 1 74 ? 18.698 6.992 -13.120 1.00 87.50 74 MET A CA 1
ATOM 588 C C . MET A 1 74 ? 20.075 6.937 -12.453 1.00 87.50 74 MET A C 1
ATOM 590 O O . MET A 1 74 ? 20.232 7.511 -11.379 1.00 87.50 74 MET A O 1
ATOM 594 N N . ALA A 1 75 ? 21.075 6.334 -13.102 1.00 88.75 75 ALA A N 1
ATOM 595 C CA . ALA A 1 75 ? 22.448 6.276 -12.599 1.00 88.75 75 ALA A CA 1
ATOM 596 C C . ALA A 1 75 ? 23.134 7.653 -12.529 1.00 88.75 75 ALA A C 1
ATOM 598 O O . ALA A 1 75 ? 24.044 7.841 -11.727 1.00 88.75 75 ALA A O 1
ATOM 599 N N . THR A 1 76 ? 22.696 8.618 -13.344 1.00 89.50 76 THR A N 1
ATOM 600 C CA . THR A 1 76 ? 23.214 9.999 -13.323 1.00 89.50 76 THR A CA 1
ATOM 601 C C . THR A 1 76 ? 22.478 10.924 -12.355 1.00 89.50 76 THR A C 1
ATOM 603 O O . THR A 1 76 ? 22.892 12.070 -12.173 1.00 89.50 76 THR A O 1
ATOM 606 N N . ARG A 1 77 ? 21.386 10.465 -11.720 1.00 84.88 77 ARG A N 1
ATOM 607 C CA . ARG A 1 77 ? 20.646 11.301 -10.770 1.00 84.88 77 ARG A CA 1
ATOM 608 C C . ARG A 1 77 ? 21.536 11.651 -9.575 1.00 84.88 77 ARG A C 1
ATOM 610 O O . ARG A 1 77 ? 22.236 10.779 -9.059 1.00 84.88 77 ARG A O 1
ATOM 617 N N . PRO A 1 78 ? 21.482 12.905 -9.091 1.00 85.38 78 PRO A N 1
ATOM 618 C CA . PRO A 1 78 ? 22.192 13.266 -7.879 1.00 85.38 78 PRO A CA 1
ATOM 619 C C . PRO A 1 78 ? 21.703 12.397 -6.712 1.00 85.38 78 PRO A C 1
ATOM 621 O O . PRO A 1 78 ? 20.530 11.996 -6.697 1.00 85.38 78 PRO A O 1
ATOM 624 N N . PRO A 1 79 ? 22.568 12.134 -5.715 1.00 83.50 79 PRO A N 1
ATOM 625 C CA . PRO A 1 79 ? 22.162 11.428 -4.514 1.00 83.50 79 PRO A CA 1
ATOM 626 C C . PRO A 1 79 ? 20.909 12.057 -3.916 1.00 83.50 79 PRO A C 1
ATOM 628 O O . PRO A 1 79 ? 20.762 13.284 -3.851 1.00 83.50 79 PRO A O 1
ATOM 631 N N . ARG A 1 80 ? 19.993 11.197 -3.479 1.00 86.62 80 ARG A N 1
ATOM 632 C CA . ARG A 1 80 ? 18.776 11.636 -2.813 1.00 86.62 80 ARG A CA 1
ATOM 633 C C . ARG A 1 80 ? 19.136 12.442 -1.567 1.00 86.62 80 ARG A C 1
ATOM 635 O O . ARG A 1 80 ? 19.941 12.002 -0.751 1.00 86.62 80 ARG A O 1
ATOM 642 N N . ARG A 1 81 ? 18.489 13.594 -1.399 1.00 89.62 81 ARG A N 1
ATOM 643 C CA . ARG A 1 81 ? 18.537 14.355 -0.147 1.00 89.62 81 ARG A CA 1
ATOM 644 C C . ARG A 1 81 ? 17.497 13.792 0.814 1.00 89.62 81 ARG A C 1
ATOM 646 O O . ARG A 1 81 ? 16.339 13.628 0.430 1.00 89.62 81 ARG A O 1
ATOM 653 N N . VAL A 1 82 ? 17.921 13.480 2.032 1.00 92.75 82 VAL A N 1
ATOM 654 C CA . VAL A 1 82 ? 17.020 13.053 3.106 1.00 92.75 82 VAL A CA 1
ATOM 655 C C . VAL A 1 82 ? 16.292 14.280 3.647 1.00 92.75 82 VAL A C 1
ATOM 657 O O . VAL A 1 82 ? 16.917 15.299 3.931 1.00 92.75 82 VAL A O 1
ATOM 660 N N . SER A 1 83 ? 14.970 14.189 3.759 1.00 93.12 83 SER A N 1
ATOM 661 C CA . SER A 1 83 ? 14.144 15.185 4.436 1.00 93.12 83 SER A CA 1
ATOM 662 C C . SER A 1 83 ? 13.965 14.771 5.893 1.00 93.12 83 SER A C 1
ATOM 664 O O . SER A 1 83 ? 13.231 13.825 6.175 1.00 93.12 83 SER A O 1
ATOM 666 N N . GLU A 1 84 ? 14.612 15.489 6.812 1.00 94.56 84 GLU A N 1
ATOM 667 C CA . GLU A 1 84 ? 14.474 15.267 8.261 1.00 94.56 84 GLU A CA 1
ATOM 668 C C . GLU A 1 84 ? 13.011 15.375 8.714 1.00 94.56 84 GLU A C 1
ATOM 670 O O . GLU A 1 84 ? 12.525 14.544 9.481 1.00 94.56 84 GLU A O 1
ATOM 675 N N . GLN A 1 85 ? 12.274 16.352 8.172 1.00 93.38 85 GLN A N 1
ATOM 676 C CA . GLN A 1 85 ? 10.850 16.518 8.457 1.00 93.38 85 GLN A CA 1
ATOM 677 C C . GLN A 1 85 ? 10.045 15.291 8.008 1.00 93.38 85 GLN A C 1
ATOM 679 O O . GLN A 1 85 ? 9.222 14.788 8.769 1.00 93.38 85 GLN A O 1
ATOM 684 N N . PHE A 1 86 ? 10.263 14.768 6.794 1.00 93.12 86 PHE A N 1
ATOM 685 C CA . PHE A 1 86 ? 9.487 13.610 6.323 1.00 93.12 86 PHE A CA 1
ATOM 686 C C . PHE A 1 86 ? 9.905 12.315 7.016 1.00 93.12 86 PHE A C 1
ATOM 688 O O . PHE A 1 86 ? 9.051 11.460 7.236 1.00 93.12 86 PHE A O 1
ATOM 695 N N . GLU A 1 87 ? 11.165 12.198 7.434 1.00 94.75 87 GLU A N 1
ATOM 696 C CA . GLU A 1 87 ? 11.597 11.097 8.291 1.00 94.75 87 GLU A CA 1
ATOM 697 C C . GLU A 1 87 ? 10.854 11.113 9.629 1.00 94.75 87 GLU A C 1
ATOM 699 O O . GLU A 1 87 ? 10.273 10.111 10.051 1.00 94.75 87 GLU A O 1
ATOM 704 N N . LYS A 1 88 ? 10.769 12.282 10.267 1.00 95.00 88 LYS A N 1
ATOM 705 C CA . LYS A 1 88 ? 10.012 12.437 11.509 1.00 95.00 88 LYS A CA 1
ATOM 706 C C . LYS A 1 88 ? 8.527 12.127 11.309 1.00 95.00 88 LYS A C 1
ATOM 708 O O . LYS A 1 88 ? 7.943 11.380 12.098 1.00 95.00 88 LYS A O 1
ATOM 713 N N . ILE A 1 89 ? 7.920 12.641 10.236 1.00 94.81 89 ILE A N 1
ATOM 714 C CA . ILE A 1 89 ? 6.513 12.375 9.906 1.00 94.81 89 ILE A CA 1
ATOM 715 C C . ILE A 1 89 ? 6.271 10.884 9.659 1.00 94.81 89 ILE A C 1
ATOM 717 O O . ILE A 1 89 ? 5.259 10.371 10.129 1.00 94.81 89 ILE A O 1
ATOM 721 N N . TYR A 1 90 ? 7.171 10.168 8.980 1.00 95.19 90 TYR A N 1
ATOM 722 C CA . TYR A 1 90 ? 7.033 8.726 8.743 1.00 95.19 90 TYR A CA 1
ATOM 723 C C . TYR A 1 90 ? 6.827 7.955 10.058 1.00 95.19 90 TYR A C 1
ATOM 725 O O . TYR A 1 90 ? 5.863 7.193 10.200 1.00 95.19 90 TYR A O 1
ATOM 733 N N . TRP A 1 91 ? 7.671 8.215 11.059 1.00 95.50 91 TRP A N 1
ATOM 734 C CA . TRP A 1 91 ? 7.569 7.558 12.364 1.00 95.50 91 TRP A CA 1
ATOM 735 C C . TRP A 1 91 ? 6.366 8.019 13.183 1.00 95.50 91 TRP A C 1
ATOM 737 O O . TRP A 1 91 ? 5.724 7.193 13.838 1.00 95.50 91 TRP A O 1
ATOM 747 N N . VAL A 1 92 ? 6.027 9.312 13.139 1.00 95.62 92 VAL A N 1
ATOM 748 C CA . VAL A 1 92 ? 4.828 9.829 13.813 1.00 95.62 92 VAL A CA 1
ATOM 749 C C . VAL A 1 92 ? 3.573 9.205 13.210 1.00 95.62 92 VAL A C 1
ATOM 751 O O . VAL A 1 92 ? 2.788 8.618 13.951 1.00 95.62 92 VAL A O 1
ATOM 754 N N . LYS A 1 93 ? 3.424 9.192 11.879 1.00 95.06 93 LYS A N 1
ATOM 755 C CA . LYS A 1 93 ? 2.252 8.615 11.201 1.00 95.06 93 LYS A CA 1
ATOM 756 C C . LYS A 1 93 ? 2.051 7.136 11.513 1.00 95.06 93 LYS A C 1
ATOM 758 O O . LYS A 1 93 ? 0.906 6.716 11.662 1.00 95.06 93 LYS A O 1
ATOM 763 N N . ARG A 1 94 ? 3.122 6.348 11.675 1.00 95.62 94 ARG A N 1
ATOM 764 C CA . ARG A 1 94 ? 3.013 4.944 12.121 1.00 95.62 94 ARG A CA 1
ATOM 765 C C . ARG A 1 94 ? 2.410 4.814 13.522 1.00 95.62 94 ARG A C 1
ATOM 767 O O . ARG A 1 94 ? 1.630 3.898 13.764 1.00 95.62 94 ARG A O 1
ATOM 774 N N . LYS A 1 95 ? 2.712 5.735 14.437 1.00 96.44 95 LYS A N 1
ATOM 775 C CA . LYS A 1 95 ? 2.065 5.776 15.759 1.00 96.44 95 LYS A CA 1
ATOM 776 C C . LYS A 1 95 ? 0.622 6.266 15.647 1.00 96.44 95 LYS A C 1
ATOM 778 O O . LYS A 1 95 ? -0.274 5.661 16.226 1.00 96.44 95 LYS A O 1
ATOM 783 N N . THR A 1 96 ? 0.387 7.309 14.851 1.00 96.50 96 THR A N 1
ATOM 784 C CA . THR A 1 96 ? -0.938 7.898 14.616 1.00 96.50 96 THR A CA 1
ATO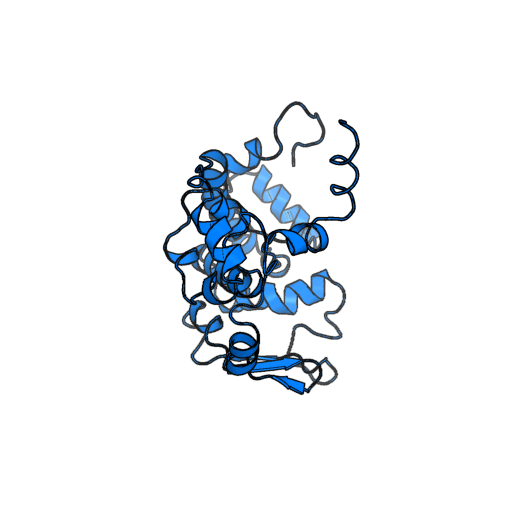M 785 C C . THR A 1 96 ? -1.931 6.885 14.064 1.00 96.50 96 THR A C 1
ATOM 787 O O . THR A 1 96 ? -3.043 6.772 14.573 1.00 96.50 96 THR A O 1
ATOM 790 N N . ILE A 1 97 ? -1.529 6.109 13.055 1.00 97.50 97 ILE A N 1
ATOM 791 C CA . ILE A 1 97 ? -2.413 5.122 12.436 1.00 97.50 97 ILE A CA 1
ATOM 792 C C . ILE A 1 97 ? -2.758 3.982 13.394 1.00 97.50 97 ILE A C 1
ATOM 794 O O . ILE A 1 97 ? -3.905 3.540 13.432 1.00 97.50 97 ILE A O 1
ATOM 798 N N . LYS A 1 98 ? -1.791 3.544 14.210 1.00 98.12 98 LYS A N 1
ATOM 799 C CA . LYS A 1 98 ? -2.016 2.525 15.235 1.00 98.12 98 LYS A CA 1
ATOM 800 C C . LYS A 1 98 ? -2.963 3.033 16.317 1.00 98.12 98 LYS A C 1
ATOM 802 O O . LYS A 1 98 ? -3.900 2.327 16.662 1.00 98.12 98 LYS A O 1
ATOM 807 N N . ALA A 1 99 ? -2.774 4.264 16.787 1.00 98.31 99 ALA A N 1
ATOM 808 C CA . ALA A 1 99 ? -3.658 4.874 17.774 1.00 98.31 99 ALA A CA 1
ATOM 809 C C . ALA A 1 99 ? -5.094 5.037 17.245 1.00 98.31 99 ALA A C 1
ATOM 811 O O . ALA A 1 99 ? -6.049 4.743 17.958 1.00 98.31 99 ALA A O 1
ATOM 812 N N . PHE A 1 100 ? -5.264 5.436 15.980 1.00 98.50 100 PHE A N 1
ATOM 813 C CA . PHE A 1 100 ? -6.587 5.502 15.353 1.00 98.50 100 PHE A CA 1
ATOM 814 C C . PHE A 1 100 ? -7.233 4.114 15.209 1.00 98.50 100 PHE A C 1
ATOM 816 O O . PHE A 1 100 ? -8.428 3.950 15.462 1.00 98.50 100 PHE A O 1
ATOM 823 N N . TYR A 1 101 ? -6.446 3.100 14.835 1.00 98.62 101 TYR A N 1
ATOM 824 C CA . TYR A 1 101 ? -6.900 1.710 14.807 1.00 98.62 101 TYR A CA 1
ATOM 825 C C . TYR A 1 101 ? -7.359 1.241 16.199 1.00 98.62 101 TYR A C 1
ATOM 827 O O . TYR A 1 101 ? -8.462 0.707 16.317 1.00 98.62 101 TYR A O 1
ATOM 835 N N . ASP A 1 102 ? -6.567 1.504 17.244 1.00 98.50 102 ASP A N 1
ATOM 836 C CA . ASP A 1 102 ? -6.865 1.124 18.634 1.00 98.50 102 ASP A CA 1
ATOM 837 C C . ASP A 1 102 ? -8.104 1.829 19.195 1.00 98.50 102 ASP A C 1
ATOM 839 O O . ASP A 1 102 ? -8.820 1.259 20.015 1.00 98.50 102 ASP A O 1
ATOM 843 N N . ALA A 1 103 ? -8.410 3.032 18.704 1.00 98.25 103 ALA A N 1
ATOM 844 C CA . ALA A 1 103 ? -9.645 3.749 19.012 1.00 98.25 103 ALA A CA 1
ATOM 845 C C . ALA A 1 103 ? -10.901 3.142 18.340 1.00 98.25 103 ALA A C 1
ATOM 847 O O . ALA A 1 103 ? -11.998 3.667 18.505 1.00 98.25 103 ALA A O 1
ATOM 848 N N . GLY A 1 104 ? -10.767 2.053 17.570 1.00 98.31 104 GLY A N 1
ATOM 849 C CA . GLY A 1 104 ? -11.866 1.388 16.855 1.00 98.31 104 GLY A CA 1
ATOM 850 C C . GLY A 1 104 ? -12.033 1.830 15.396 1.00 98.31 104 GLY A C 1
ATOM 851 O O . GLY A 1 104 ? -12.929 1.355 14.690 1.00 98.31 104 GLY A O 1
ATOM 852 N N . GLY A 1 105 ? -11.147 2.698 14.903 1.00 98.31 105 GLY A N 1
ATOM 853 C CA . GLY A 1 105 ? -11.205 3.271 13.560 1.00 98.31 105 GLY A CA 1
ATOM 854 C C . GLY A 1 105 ? -10.739 2.349 12.430 1.00 98.31 105 GLY A C 1
ATOM 855 O O . GLY A 1 105 ? -10.830 2.718 11.263 1.00 98.31 105 GLY A O 1
ATOM 856 N N . GLY A 1 106 ? -10.268 1.132 12.721 1.00 98.25 106 GLY A N 1
ATOM 857 C CA . GLY A 1 106 ? -9.635 0.252 11.727 1.00 98.25 106 GLY A CA 1
ATOM 858 C C . GLY A 1 106 ? -10.449 -0.008 10.450 1.00 98.25 106 GLY A C 1
ATOM 859 O O . GLY A 1 106 ? -9.885 -0.146 9.369 1.00 98.25 106 GLY A O 1
ATOM 860 N N . HIS A 1 107 ? -11.780 -0.021 10.532 1.00 97.94 107 HIS A N 1
ATOM 861 C CA . HIS A 1 107 ? -12.667 -0.235 9.383 1.00 97.94 107 HIS A CA 1
ATOM 862 C C . HIS A 1 107 ? -12.776 0.968 8.422 1.00 97.94 107 HIS A C 1
ATOM 864 O O . HIS A 1 107 ? -13.406 0.843 7.372 1.00 97.94 107 HIS A O 1
ATOM 870 N N . LEU A 1 108 ? -12.177 2.108 8.779 1.00 98.44 108 LEU A N 1
ATOM 871 C CA . LEU A 1 108 ? -12.137 3.350 7.999 1.00 98.44 108 LEU A CA 1
ATOM 872 C C . LEU A 1 108 ? -10.758 3.620 7.379 1.00 98.44 108 LEU A C 1
ATOM 874 O O . LEU A 1 108 ? -10.595 4.566 6.610 1.00 98.44 108 LEU A O 1
ATOM 878 N N . ILE A 1 109 ? -9.767 2.780 7.686 1.00 98.50 109 ILE A N 1
ATOM 879 C CA . ILE A 1 109 ? -8.426 2.871 7.112 1.00 98.50 109 ILE A CA 1
ATOM 880 C C . ILE A 1 109 ? -8.422 2.182 5.746 1.00 98.50 109 ILE A C 1
ATOM 882 O O . ILE A 1 109 ? -8.851 1.031 5.616 1.00 98.50 109 ILE A O 1
ATOM 886 N N . THR A 1 110 ? -7.902 2.873 4.737 1.00 97.62 110 THR A N 1
ATOM 887 C CA . THR A 1 110 ? -7.661 2.333 3.392 1.00 97.62 110 THR A CA 1
ATOM 888 C C . THR A 1 110 ? -6.174 2.354 3.048 1.00 97.62 110 THR A C 1
ATOM 890 O O . THR A 1 110 ? -5.383 3.039 3.699 1.00 97.62 110 THR A O 1
ATOM 893 N N . LEU A 1 111 ? -5.792 1.565 2.041 1.00 95.19 111 LEU A N 1
ATOM 894 C CA . LEU A 1 111 ? -4.430 1.526 1.518 1.00 95.19 111 LEU A CA 1
ATOM 895 C C . LEU A 1 111 ? -4.297 2.409 0.274 1.00 95.19 111 LEU A C 1
ATOM 897 O O . LEU A 1 111 ? -4.940 2.152 -0.743 1.00 95.19 111 LEU A O 1
ATOM 901 N N . GLY A 1 112 ? -3.366 3.352 0.325 1.00 92.88 112 GLY A N 1
ATOM 902 C CA . GLY A 1 112 ? -2.843 4.106 -0.806 1.00 92.88 112 GLY A CA 1
ATOM 903 C C . GLY A 1 112 ? -1.353 4.388 -0.610 1.00 92.88 112 GLY A C 1
ATOM 904 O O . GLY A 1 112 ? -0.806 4.259 0.482 1.00 92.88 112 GLY A O 1
ATOM 905 N N . THR A 1 113 ? -0.652 4.666 -1.708 1.00 91.50 113 THR A N 1
ATOM 906 C CA . THR A 1 113 ? 0.823 4.700 -1.719 1.00 91.50 113 THR A CA 1
ATOM 907 C C . THR A 1 113 ? 1.407 6.020 -2.204 1.00 91.50 113 THR A C 1
ATOM 909 O O . THR A 1 113 ? 2.620 6.189 -2.121 1.00 91.50 113 THR A O 1
ATOM 912 N N . ASP A 1 114 ? 0.577 6.897 -2.780 1.00 88.50 114 ASP A N 1
ATOM 913 C CA . ASP A 1 114 ? 0.971 8.167 -3.413 1.00 88.50 114 ASP A CA 1
ATOM 914 C C . ASP A 1 114 ? 2.190 8.032 -4.353 1.00 88.50 114 ASP A C 1
ATOM 916 O O . ASP A 1 114 ? 3.123 8.839 -4.375 1.00 88.50 114 ASP A O 1
ATOM 920 N N . HIS A 1 115 ? 2.215 6.926 -5.110 1.00 83.94 115 HIS A N 1
ATOM 921 C CA . HIS A 1 115 ? 3.236 6.669 -6.126 1.00 83.94 115 HIS A CA 1
ATOM 922 C C . HIS A 1 115 ? 2.924 7.327 -7.464 1.00 83.94 115 HIS A C 1
ATOM 924 O O . HIS A 1 115 ? 1.767 7.299 -7.888 1.00 83.94 115 HIS A O 1
ATOM 930 N N . PRO A 1 116 ? 3.962 7.759 -8.213 1.00 74.44 116 PRO A N 1
ATOM 931 C CA . PRO A 1 116 ? 5.397 7.583 -7.932 1.00 74.44 116 PRO A CA 1
ATOM 932 C C . PRO A 1 116 ? 6.022 8.779 -7.180 1.00 74.44 116 PRO A C 1
ATOM 934 O O . PRO A 1 116 ? 6.285 9.805 -7.796 1.00 74.44 116 PRO A O 1
ATOM 937 N N . SER A 1 117 ? 6.336 8.648 -5.881 1.00 74.38 117 SER A N 1
ATOM 938 C CA . SER A 1 117 ? 6.810 9.783 -5.060 1.00 74.38 117 SER A CA 1
ATOM 939 C C . SER A 1 117 ? 8.236 10.247 -5.427 1.00 74.38 117 SER A C 1
ATOM 941 O O . SER A 1 117 ? 8.421 11.330 -5.976 1.00 74.38 117 SER A O 1
ATOM 943 N N . TRP A 1 118 ? 9.269 9.419 -5.192 1.00 72.94 118 TRP A N 1
ATOM 944 C CA . TRP A 1 118 ? 10.666 9.727 -5.589 1.00 72.94 118 TRP A CA 1
ATOM 945 C C . TRP A 1 118 ? 11.066 9.133 -6.957 1.00 72.94 118 TRP A C 1
ATOM 947 O O . TRP A 1 118 ? 12.175 9.343 -7.447 1.00 72.94 118 TRP A O 1
ATOM 957 N N . GLY A 1 119 ? 10.176 8.365 -7.593 1.00 73.25 119 GLY A N 1
ATOM 958 C CA . GLY A 1 119 ? 10.407 7.812 -8.934 1.00 73.25 119 GLY A CA 1
ATOM 959 C C . GLY A 1 119 ? 11.558 6.802 -9.031 1.00 73.25 119 GLY A C 1
ATOM 960 O O . GLY A 1 119 ? 12.192 6.718 -10.081 1.00 73.25 119 GLY A O 1
ATOM 961 N N . GLU A 1 120 ? 11.859 6.091 -7.939 1.00 77.56 120 GLU A N 1
ATOM 962 C CA . GLU A 1 120 ? 12.819 4.973 -7.897 1.00 77.56 120 GLU A CA 1
ATOM 963 C C . GLU A 1 120 ? 12.129 3.605 -7.812 1.00 77.56 120 GLU A C 1
ATOM 965 O O . GLU A 1 120 ? 12.608 2.639 -8.398 1.00 77.56 120 GLU A O 1
ATOM 970 N N . PHE A 1 121 ? 10.991 3.537 -7.121 1.00 86.56 121 PHE A N 1
ATOM 971 C CA . PHE A 1 121 ? 10.208 2.318 -6.944 1.00 86.56 121 PHE A CA 1
ATOM 972 C C . PHE A 1 121 ? 8.950 2.347 -7.811 1.00 86.56 121 PHE A C 1
ATOM 974 O O . PHE A 1 121 ? 8.383 3.411 -8.081 1.00 86.56 121 PHE A O 1
ATOM 981 N N . PHE A 1 122 ? 8.484 1.170 -8.213 1.00 88.19 122 PHE A N 1
ATOM 982 C CA . PHE A 1 122 ? 7.301 1.012 -9.046 1.00 88.19 122 PHE A CA 1
ATOM 983 C C . PHE A 1 122 ? 6.040 0.782 -8.221 1.00 88.19 122 PHE A C 1
ATOM 985 O O . PHE A 1 122 ? 6.016 -0.006 -7.273 1.00 88.19 122 PHE A O 1
ATOM 992 N N . SER A 1 123 ? 4.942 1.394 -8.670 1.00 83.50 123 SER A N 1
ATOM 993 C CA . SER A 1 123 ? 3.648 1.381 -7.981 1.00 83.50 123 SER A CA 1
ATOM 994 C C . SER A 1 123 ? 3.145 -0.027 -7.640 1.00 83.50 123 SER A C 1
ATOM 996 O O . SER A 1 123 ? 2.586 -0.227 -6.565 1.00 83.50 123 SER A O 1
ATOM 998 N N . GLY A 1 124 ? 3.384 -1.019 -8.510 1.00 84.81 124 GLY A N 1
ATOM 999 C CA . GLY A 1 124 ? 2.997 -2.414 -8.263 1.00 84.81 124 GLY A CA 1
ATOM 1000 C C . GLY A 1 124 ? 3.692 -3.053 -7.054 1.00 84.81 124 GLY A C 1
ATOM 1001 O O . GLY A 1 124 ? 3.094 -3.879 -6.372 1.00 84.81 124 GLY A O 1
ATOM 1002 N N . PHE A 1 125 ? 4.924 -2.646 -6.741 1.00 91.38 125 PHE A N 1
ATOM 1003 C CA . PHE A 1 125 ? 5.686 -3.171 -5.603 1.00 91.38 125 PHE A CA 1
ATOM 1004 C C . PHE A 1 125 ? 5.434 -2.364 -4.327 1.00 91.38 125 PHE A C 1
ATOM 1006 O O . PHE A 1 125 ? 5.483 -2.907 -3.223 1.00 91.38 125 PHE A O 1
ATOM 1013 N N . SER A 1 126 ? 5.111 -1.080 -4.462 1.00 92.00 126 SER A N 1
ATOM 1014 C CA . SER A 1 126 ? 4.885 -0.177 -3.332 1.00 92.00 126 SER A CA 1
ATOM 1015 C C . SER A 1 126 ? 3.653 -0.510 -2.498 1.00 92.00 126 SER A C 1
ATOM 1017 O O . SER A 1 126 ? 3.668 -0.283 -1.292 1.00 92.00 126 SER A O 1
ATOM 1019 N N . VAL A 1 127 ? 2.634 -1.154 -3.077 1.00 93.69 127 VAL A N 1
ATOM 1020 C CA . VAL A 1 127 ? 1.502 -1.695 -2.299 1.00 93.69 127 VAL A CA 1
ATOM 1021 C C . VAL A 1 127 ? 1.995 -2.654 -1.210 1.00 93.69 127 VAL A C 1
ATOM 1023 O O . VAL A 1 127 ? 1.534 -2.601 -0.074 1.00 93.69 127 VAL A O 1
ATOM 1026 N N . HIS A 1 128 ? 2.995 -3.489 -1.504 1.00 95.62 128 HIS A N 1
ATOM 1027 C CA . HIS A 1 128 ? 3.565 -4.410 -0.516 1.00 95.62 128 HIS A CA 1
ATOM 1028 C C . HIS A 1 128 ? 4.461 -3.734 0.526 1.00 95.62 128 HIS A C 1
ATOM 1030 O O . HIS A 1 128 ? 4.744 -4.336 1.567 1.00 95.62 128 HIS A O 1
ATOM 1036 N N . ARG A 1 129 ? 4.946 -2.523 0.242 1.00 94.88 129 ARG A N 1
ATOM 1037 C CA . ARG A 1 129 ? 5.663 -1.689 1.212 1.00 94.88 129 ARG A CA 1
ATOM 1038 C C . ARG A 1 129 ? 4.672 -1.090 2.193 1.00 94.88 129 ARG A C 1
ATOM 1040 O O . ARG A 1 129 ? 4.846 -1.259 3.389 1.00 94.88 129 ARG A O 1
ATOM 1047 N N . GLU A 1 130 ? 3.579 -0.544 1.676 1.00 95.69 130 GLU A N 1
ATOM 1048 C CA . GLU A 1 130 ? 2.487 0.015 2.472 1.00 95.69 130 GLU A CA 1
ATOM 1049 C C . GLU A 1 130 ? 1.842 -1.036 3.396 1.00 95.69 130 GLU A C 1
ATOM 1051 O O . GLU A 1 130 ? 1.710 -0.806 4.597 1.00 95.69 130 GLU A O 1
ATOM 1056 N N . LEU A 1 131 ? 1.549 -2.242 2.881 1.00 97.06 131 LEU A N 1
ATOM 1057 C CA . LEU A 1 131 ? 1.083 -3.370 3.705 1.00 97.06 131 LEU A CA 1
ATOM 1058 C C . LEU A 1 131 ? 2.060 -3.683 4.851 1.00 97.06 131 LEU A C 1
ATOM 1060 O O . LEU A 1 131 ? 1.644 -3.889 5.992 1.00 97.06 131 LEU A O 1
ATOM 1064 N N . LEU A 1 132 ? 3.366 -3.715 4.563 1.00 97.25 132 LEU A N 1
ATOM 1065 C CA . LEU A 1 132 ? 4.372 -3.966 5.591 1.00 97.25 132 LEU A CA 1
ATOM 1066 C C . LEU A 1 132 ? 4.450 -2.810 6.599 1.00 97.25 132 LEU A C 1
ATOM 1068 O O . LEU A 1 132 ? 4.541 -3.075 7.793 1.00 97.25 132 LEU A O 1
ATOM 1072 N N . SER A 1 133 ? 4.339 -1.555 6.160 1.00 97.06 133 SER A N 1
ATOM 1073 C CA . SER A 1 133 ? 4.321 -0.387 7.046 1.00 97.06 133 SER A CA 1
ATOM 1074 C C . SER A 1 133 ? 3.177 -0.444 8.062 1.00 97.06 133 SER A C 1
ATOM 1076 O O . SER A 1 133 ? 3.413 -0.176 9.240 1.00 97.06 133 SER A O 1
ATOM 1078 N N . PHE A 1 134 ? 1.968 -0.852 7.656 1.00 98.06 134 PHE A N 1
ATOM 1079 C CA . PHE A 1 134 ? 0.859 -1.050 8.599 1.00 98.06 134 PHE A CA 1
ATOM 1080 C C . PHE A 1 134 ? 1.131 -2.183 9.597 1.00 98.06 134 PHE A C 1
ATOM 1082 O O . PHE A 1 134 ? 0.887 -2.024 10.793 1.00 98.06 134 PHE A O 1
ATOM 1089 N N . ALA A 1 135 ? 1.658 -3.319 9.132 1.00 98.31 135 ALA A N 1
ATOM 1090 C CA . ALA A 1 135 ? 1.962 -4.441 10.018 1.00 98.31 135 ALA A CA 1
ATOM 1091 C C . ALA A 1 135 ? 3.060 -4.085 11.030 1.00 98.31 135 ALA A C 1
ATOM 1093 O O . ALA A 1 135 ? 2.931 -4.375 12.217 1.00 98.31 135 ALA A O 1
ATOM 1094 N N . LEU A 1 136 ? 4.109 -3.384 10.589 1.00 97.69 136 LEU A N 1
ATOM 1095 C CA . LEU A 1 136 ? 5.169 -2.896 11.469 1.00 97.69 136 LEU A CA 1
ATOM 1096 C C . LEU A 1 136 ? 4.680 -1.770 12.397 1.00 97.69 136 LEU A C 1
ATOM 1098 O O . LEU A 1 136 ? 5.286 -1.529 13.439 1.00 97.69 136 LEU A O 1
ATOM 1102 N N . ALA A 1 137 ? 3.586 -1.073 12.074 1.00 97.31 137 ALA A N 1
ATOM 1103 C CA . ALA A 1 137 ? 2.895 -0.189 13.019 1.00 97.31 137 ALA A CA 1
ATOM 1104 C C . ALA A 1 137 ? 2.146 -0.962 14.130 1.00 97.31 137 ALA A C 1
ATOM 1106 O O . ALA A 1 137 ? 1.591 -0.350 15.037 1.00 97.31 137 ALA A O 1
ATOM 1107 N N . GLY A 1 138 ? 2.145 -2.299 14.091 1.00 98.00 138 GLY A N 1
ATOM 1108 C CA . GLY A 1 138 ? 1.522 -3.165 15.092 1.00 98.00 138 GLY A CA 1
ATOM 1109 C C . GLY A 1 138 ? 0.068 -3.520 14.788 1.00 98.00 138 GLY A C 1
ATOM 1110 O O . GLY A 1 138 ? -0.631 -4.004 15.677 1.00 98.00 138 GLY A O 1
ATOM 1111 N N . ILE A 1 139 ? -0.412 -3.268 13.567 1.00 98.69 139 ILE A N 1
ATOM 1112 C CA . ILE A 1 139 ? -1.764 -3.648 13.144 1.00 98.69 139 ILE A CA 1
ATOM 1113 C C . ILE A 1 139 ? -1.755 -5.122 12.698 1.00 98.69 139 ILE A C 1
ATOM 1115 O O . ILE A 1 139 ? -0.894 -5.505 11.899 1.00 98.69 139 ILE A O 1
ATOM 1119 N N . PRO A 1 140 ? -2.698 -5.964 13.165 1.00 98.62 140 PRO A N 1
ATOM 1120 C CA . PRO A 1 140 ? -2.764 -7.369 12.775 1.00 98.62 140 PRO A CA 1
ATOM 1121 C C . PRO A 1 140 ? -2.846 -7.555 11.248 1.00 98.62 140 PRO A C 1
ATOM 1123 O O . PRO A 1 140 ? -3.669 -6.898 10.603 1.00 98.62 140 PRO A O 1
ATOM 1126 N N . PRO A 1 141 ? -2.086 -8.494 10.647 1.00 98.62 141 PRO A N 1
ATOM 1127 C CA . PRO A 1 141 ? -2.075 -8.690 9.194 1.00 98.62 141 PRO A CA 1
ATOM 1128 C C . PRO A 1 141 ? -3.456 -8.935 8.567 1.00 98.62 141 PRO A C 1
ATOM 1130 O O . PRO A 1 141 ? -3.709 -8.511 7.442 1.00 98.62 141 PRO A O 1
ATOM 1133 N N . ALA A 1 142 ? -4.372 -9.575 9.302 1.00 98.44 142 ALA A N 1
ATOM 1134 C CA . ALA A 1 142 ? -5.750 -9.781 8.858 1.00 98.44 142 ALA A CA 1
ATOM 1135 C C . ALA A 1 142 ? -6.486 -8.459 8.583 1.00 98.44 142 ALA A C 1
ATOM 1137 O O . ALA A 1 142 ? -7.216 -8.361 7.599 1.00 98.44 142 ALA A O 1
ATOM 1138 N N . ASP A 1 143 ? -6.285 -7.440 9.421 1.00 98.56 143 ASP A N 1
ATOM 1139 C CA . ASP A 1 143 ? -6.903 -6.128 9.232 1.00 98.56 143 ASP A CA 1
ATOM 1140 C C . ASP A 1 143 ? -6.162 -5.306 8.182 1.00 98.56 143 ASP A C 1
ATOM 1142 O O . ASP A 1 143 ? -6.800 -4.664 7.352 1.00 98.56 143 ASP A O 1
ATOM 1146 N N . VAL A 1 144 ? -4.834 -5.426 8.113 1.00 98.50 144 VAL A N 1
ATOM 1147 C CA . VAL A 1 144 ? -4.035 -4.816 7.041 1.00 98.50 144 VAL A CA 1
ATOM 1148 C C . VAL A 1 144 ? -4.509 -5.271 5.653 1.00 98.50 144 VAL A C 1
ATOM 1150 O O . VAL A 1 144 ? -4.640 -4.455 4.741 1.00 98.50 144 VAL A O 1
ATOM 1153 N N . ILE A 1 145 ? -4.843 -6.555 5.481 1.00 98.44 145 ILE A N 1
ATOM 1154 C CA . ILE A 1 145 ? -5.417 -7.062 4.223 1.00 98.44 145 ILE A CA 1
ATOM 1155 C C . ILE A 1 145 ? -6.777 -6.411 3.928 1.00 98.44 145 ILE A C 1
ATOM 1157 O O . ILE A 1 145 ? -7.058 -6.087 2.771 1.00 98.44 145 ILE A O 1
ATOM 1161 N N . LYS A 1 146 ? -7.617 -6.168 4.946 1.00 98.44 146 LYS A N 1
ATOM 1162 C CA . LYS A 1 146 ? -8.910 -5.481 4.767 1.00 98.44 146 LYS A CA 1
ATOM 1163 C C . LYS A 1 146 ? -8.729 -4.046 4.281 1.00 98.44 146 LYS A C 1
ATOM 1165 O O . LYS A 1 146 ? -9.537 -3.599 3.468 1.00 98.44 146 LYS A O 1
ATOM 1170 N N . PHE A 1 147 ? -7.667 -3.351 4.699 1.00 98.25 147 PHE A N 1
ATOM 1171 C CA . PHE A 1 147 ? -7.386 -1.974 4.260 1.00 98.25 147 PHE A CA 1
ATOM 1172 C C . PHE A 1 147 ? -7.227 -1.892 2.737 1.00 98.25 147 PHE A C 1
ATOM 1174 O O . PHE A 1 147 ? -7.710 -0.951 2.110 1.00 98.25 147 PHE A O 1
ATOM 1181 N N . ALA A 1 148 ? -6.612 -2.917 2.138 1.00 96.06 148 ALA A N 1
ATOM 1182 C CA . ALA A 1 148 ? -6.388 -3.032 0.697 1.00 96.06 148 ALA A CA 1
ATOM 1183 C C . ALA A 1 148 ? -7.546 -3.688 -0.081 1.00 96.06 148 ALA A C 1
ATOM 1185 O O . ALA A 1 148 ? -7.492 -3.757 -1.307 1.00 96.06 148 ALA A O 1
ATOM 1186 N N . THR A 1 149 ? -8.565 -4.214 0.606 1.00 98.00 149 THR A N 1
ATOM 1187 C CA . THR A 1 149 ? -9.653 -4.990 -0.013 1.00 98.00 149 THR A CA 1
ATOM 1188 C C . THR A 1 149 ? -11.018 -4.443 0.396 1.00 98.00 149 THR A C 1
ATOM 1190 O O . THR A 1 149 ? -11.544 -3.540 -0.252 1.00 98.00 149 THR A O 1
ATOM 1193 N N . THR A 1 150 ? -11.596 -4.954 1.482 1.00 98.25 150 THR A N 1
ATOM 1194 C CA . THR A 1 150 ? -12.959 -4.632 1.914 1.00 98.25 150 THR A CA 1
ATOM 1195 C C . THR A 1 150 ? -13.134 -3.151 2.243 1.00 98.25 150 THR A C 1
ATOM 1197 O O . THR A 1 150 ? -14.127 -2.552 1.834 1.00 98.25 150 THR A O 1
ATOM 1200 N N . ASN A 1 151 ? -12.181 -2.535 2.945 1.00 98.31 151 ASN A N 1
ATOM 1201 C CA . ASN A 1 151 ? -12.291 -1.130 3.337 1.00 98.31 151 ASN A CA 1
ATOM 1202 C C . ASN A 1 151 ? -12.189 -0.209 2.119 1.00 98.31 151 ASN A C 1
ATOM 1204 O O . ASN A 1 151 ? -13.019 0.683 1.971 1.00 98.31 151 ASN A O 1
ATOM 1208 N N . ALA A 1 152 ? -11.235 -0.460 1.217 1.00 97.25 152 ALA A N 1
ATOM 1209 C CA . ALA A 1 152 ? -11.095 0.302 -0.024 1.00 97.25 152 ALA A CA 1
ATOM 1210 C C . ALA A 1 152 ? -12.353 0.195 -0.905 1.00 97.25 152 ALA A C 1
ATOM 1212 O O . ALA A 1 152 ? -12.848 1.200 -1.410 1.00 97.25 152 ALA A O 1
ATOM 1213 N N . ALA A 1 153 ? -12.932 -1.004 -1.030 1.00 98.19 153 ALA A N 1
ATOM 1214 C CA . ALA A 1 153 ? -14.168 -1.200 -1.785 1.00 98.19 153 ALA A CA 1
ATOM 1215 C C . ALA A 1 153 ? -15.360 -0.447 -1.172 1.00 98.19 153 ALA A C 1
ATOM 1217 O O . ALA A 1 153 ? -16.160 0.145 -1.899 1.00 98.19 153 ALA A O 1
ATOM 1218 N N . ARG A 1 154 ? -15.466 -0.430 0.164 1.00 98.12 154 ARG A N 1
ATOM 1219 C CA . ARG A 1 154 ? -16.482 0.350 0.887 1.00 98.12 154 ARG A CA 1
ATOM 1220 C C . ARG A 1 154 ? -16.282 1.852 0.705 1.00 98.12 154 ARG A C 1
ATOM 1222 O O . ARG A 1 154 ? -17.253 2.539 0.411 1.00 98.12 154 ARG A O 1
ATOM 1229 N N . ALA A 1 155 ? -15.047 2.337 0.820 1.00 97.69 155 ALA A N 1
ATOM 1230 C CA . ALA A 1 155 ? -14.709 3.748 0.635 1.00 97.69 155 ALA A CA 1
ATOM 1231 C C . ALA A 1 155 ? -15.082 4.253 -0.768 1.00 97.69 155 ALA A C 1
ATOM 1233 O O . ALA A 1 155 ? -15.565 5.370 -0.921 1.00 97.69 155 ALA A O 1
ATOM 1234 N N . LEU A 1 156 ? -14.906 3.407 -1.787 1.00 97.31 156 LEU A N 1
ATOM 1235 C CA . LEU A 1 156 ? -15.246 3.710 -3.179 1.00 97.31 156 LEU A CA 1
ATOM 1236 C C . LEU A 1 156 ? -16.726 3.471 -3.530 1.00 97.31 156 LEU A C 1
ATOM 1238 O O . LEU A 1 156 ? -17.117 3.688 -4.675 1.00 97.31 156 LEU A O 1
ATOM 1242 N N . GLY A 1 157 ? -17.551 2.998 -2.589 1.00 97.62 157 GLY A N 1
ATOM 1243 C CA . GLY A 1 157 ? -18.967 2.709 -2.841 1.00 97.62 157 GLY A CA 1
ATOM 1244 C C . GLY A 1 157 ? -19.212 1.523 -3.783 1.00 97.62 157 GLY A C 1
ATOM 1245 O O . GLY A 1 157 ? -20.251 1.467 -4.431 1.00 97.62 157 GLY A O 1
ATOM 1246 N N . VAL A 1 158 ? -18.263 0.584 -3.878 1.00 98.00 158 VAL A N 1
ATOM 1247 C CA . VAL A 1 158 ? -18.327 -0.604 -4.757 1.00 98.00 158 VAL A CA 1
ATOM 1248 C C . VAL A 1 158 ? -18.220 -1.923 -3.984 1.00 98.00 158 VAL A C 1
ATOM 1250 O O . VAL A 1 158 ? -17.896 -2.967 -4.552 1.00 98.00 158 VAL A O 1
ATOM 1253 N N . GLY A 1 159 ? -18.467 -1.890 -2.672 1.00 97.75 159 GLY A N 1
ATOM 1254 C CA . GLY A 1 159 ? -18.395 -3.065 -1.795 1.00 97.75 159 GLY A CA 1
ATOM 1255 C C . GLY A 1 159 ? -19.428 -4.156 -2.110 1.00 97.75 159 GLY A C 1
ATOM 1256 O O . GLY A 1 159 ? -19.248 -5.306 -1.710 1.00 97.75 159 GLY A O 1
ATOM 1257 N N . ASP A 1 160 ? -20.487 -3.817 -2.843 1.00 97.75 160 ASP A N 1
ATOM 1258 C CA . ASP A 1 160 ? -21.464 -4.743 -3.424 1.00 97.75 160 ASP A CA 1
ATOM 1259 C C . ASP A 1 160 ? -20.898 -5.515 -4.630 1.00 97.75 160 ASP A C 1
ATOM 1261 O O . ASP A 1 160 ? -21.354 -6.617 -4.919 1.00 97.75 160 ASP A O 1
ATOM 1265 N N . LYS A 1 161 ? -19.875 -4.970 -5.302 1.00 97.88 161 LYS A N 1
ATOM 1266 C CA . LYS A 1 161 ? -19.268 -5.538 -6.515 1.00 97.88 161 LYS A CA 1
ATOM 1267 C C . LYS A 1 161 ? -17.939 -6.237 -6.269 1.00 97.88 161 LYS A C 1
ATOM 1269 O O . LYS A 1 161 ? -17.648 -7.201 -6.970 1.00 97.88 161 LYS A O 1
ATOM 1274 N N . LEU A 1 162 ? -17.110 -5.756 -5.341 1.00 97.25 162 LEU A N 1
ATOM 1275 C CA . LEU A 1 162 ? -15.765 -6.293 -5.087 1.00 97.25 162 LEU A CA 1
ATOM 1276 C C . LEU A 1 162 ? -15.293 -6.047 -3.646 1.00 97.25 162 LEU A C 1
ATOM 1278 O O . LEU A 1 162 ? -15.970 -5.396 -2.855 1.00 97.25 162 LEU A O 1
ATOM 1282 N N . GLY A 1 163 ? -14.115 -6.577 -3.302 1.00 96.81 163 GLY A N 1
ATOM 1283 C CA . GLY A 1 163 ? -13.455 -6.360 -2.005 1.00 96.81 163 GLY A CA 1
ATOM 1284 C C . 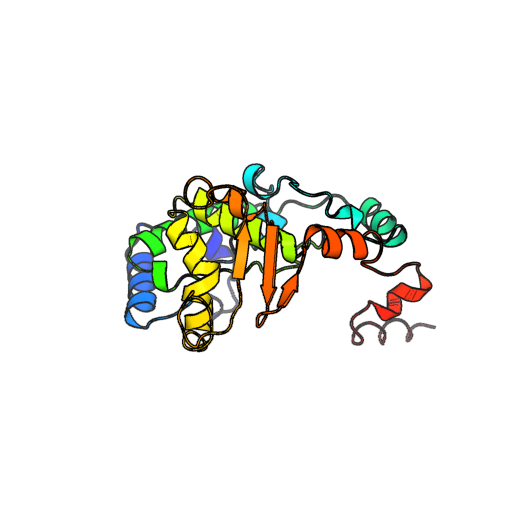GLY A 1 163 ? -13.633 -7.491 -0.987 1.00 96.81 163 GLY A C 1
ATOM 1285 O O . GLY A 1 163 ? -13.005 -7.455 0.071 1.00 96.81 163 GLY A O 1
ATOM 1286 N N . THR A 1 164 ? -14.444 -8.502 -1.304 1.00 98.19 164 THR A N 1
ATOM 1287 C CA . THR A 1 164 ? -14.589 -9.761 -0.554 1.00 98.19 164 THR A CA 1
ATOM 1288 C C . THR A 1 164 ? -14.857 -10.923 -1.515 1.00 98.19 164 THR A C 1
ATOM 1290 O O . THR A 1 164 ? -15.212 -10.710 -2.674 1.00 98.19 164 THR A O 1
ATOM 1293 N N . ILE A 1 165 ? -14.691 -12.158 -1.031 1.00 97.81 165 ILE A N 1
ATOM 1294 C CA . ILE A 1 165 ? -14.994 -13.379 -1.788 1.00 97.81 165 ILE A CA 1
ATOM 1295 C C . ILE A 1 165 ? -16.411 -13.823 -1.426 1.00 97.81 165 ILE A C 1
ATOM 1297 O O . ILE A 1 165 ? -16.620 -14.504 -0.426 1.00 97.81 165 ILE A O 1
ATOM 1301 N N . GLU A 1 166 ? -17.383 -13.413 -2.233 1.00 97.81 166 GLU A N 1
ATOM 1302 C CA . GLU A 1 166 ? -18.804 -13.706 -2.037 1.00 97.81 166 GLU A CA 1
ATOM 1303 C C . GLU A 1 166 ? -19.475 -13.997 -3.384 1.00 97.81 166 GLU A C 1
ATOM 1305 O O . GLU A 1 166 ? -19.070 -13.479 -4.427 1.00 97.81 166 GLU A O 1
ATOM 1310 N N . THR A 1 167 ? -20.522 -14.823 -3.368 1.00 97.56 167 THR A N 1
ATOM 1311 C CA . THR A 1 167 ? -21.297 -15.122 -4.582 1.00 97.56 167 THR A CA 1
ATOM 1312 C C . THR A 1 167 ? -21.933 -13.843 -5.129 1.00 97.56 167 THR A C 1
ATOM 1314 O O . THR A 1 167 ? -22.496 -13.058 -4.372 1.00 97.56 167 THR A O 1
ATOM 1317 N N . GLY A 1 168 ? -21.854 -13.640 -6.447 1.00 97.06 168 GLY A N 1
ATOM 1318 C CA . GLY A 1 168 ? -22.408 -12.466 -7.133 1.00 97.06 168 GLY A CA 1
ATOM 1319 C C . GLY A 1 168 ? -21.436 -11.291 -7.289 1.00 97.06 168 GLY A C 1
ATOM 1320 O O . GLY A 1 168 ? -21.705 -10.407 -8.100 1.00 97.06 168 GLY A O 1
ATOM 1321 N N . LYS A 1 169 ? -20.293 -11.294 -6.588 1.00 98.31 169 LYS A N 1
ATOM 1322 C CA . LYS A 1 169 ? -19.232 -10.287 -6.759 1.00 98.31 169 LYS A CA 1
ATOM 1323 C C . LYS A 1 169 ? -18.302 -10.626 -7.925 1.00 98.31 169 LYS A C 1
ATOM 1325 O O . LYS A 1 169 ? -18.262 -11.758 -8.411 1.00 98.31 169 LYS A O 1
ATOM 1330 N N . LEU A 1 170 ? -17.542 -9.630 -8.378 1.00 98.12 170 LEU A N 1
ATOM 1331 C CA . LEU A 1 170 ? -16.511 -9.798 -9.396 1.00 98.12 170 LEU A CA 1
ATOM 1332 C C . LEU A 1 170 ? -15.473 -10.825 -8.938 1.00 98.12 170 LEU A C 1
ATOM 1334 O O . LEU A 1 170 ? -14.991 -10.790 -7.806 1.00 98.12 170 LEU A O 1
ATOM 1338 N N . ALA A 1 171 ? -15.098 -11.716 -9.853 1.00 97.94 171 ALA A N 1
ATOM 1339 C CA . ALA A 1 171 ? -14.058 -12.713 -9.636 1.00 97.94 171 ALA A CA 1
ATOM 1340 C C . ALA A 1 171 ? -12.658 -12.078 -9.758 1.00 97.94 171 ALA A C 1
ATOM 1342 O O . ALA A 1 171 ? -11.908 -12.361 -10.697 1.00 97.94 171 ALA A O 1
ATOM 1343 N N . ASP A 1 172 ? -12.350 -11.197 -8.805 1.00 98.19 172 ASP A N 1
ATOM 1344 C CA . ASP A 1 172 ? -11.073 -10.509 -8.640 1.00 98.19 172 ASP A CA 1
ATOM 1345 C C . ASP A 1 172 ? -10.346 -11.095 -7.423 1.00 98.19 172 ASP A C 1
ATOM 1347 O O . ASP A 1 172 ? -10.749 -10.894 -6.278 1.00 98.19 172 ASP A O 1
ATOM 1351 N N . LEU A 1 173 ? -9.285 -11.866 -7.668 1.00 97.81 173 LEU A N 1
ATOM 1352 C CA . LEU A 1 173 ? -8.579 -12.632 -6.638 1.00 97.81 173 LEU A CA 1
ATOM 1353 C C . LEU A 1 173 ? -7.068 -12.472 -6.782 1.00 97.81 173 LEU A C 1
ATOM 1355 O O . LEU A 1 173 ? -6.531 -12.483 -7.889 1.00 97.81 173 LEU A O 1
ATOM 1359 N N . VAL A 1 174 ? -6.366 -12.428 -5.654 1.00 97.19 174 VAL A N 1
ATOM 1360 C CA . VAL A 1 174 ? -4.905 -12.543 -5.604 1.00 97.19 174 VAL A CA 1
ATOM 1361 C C . VAL A 1 174 ? -4.566 -13.796 -4.810 1.00 97.19 174 VAL A C 1
ATOM 1363 O O . VAL A 1 174 ? -4.902 -13.907 -3.635 1.00 97.19 174 VAL A O 1
ATOM 1366 N N . VAL A 1 175 ? -3.911 -14.755 -5.459 1.00 97.94 175 VAL A N 1
ATOM 1367 C CA . VAL A 1 175 ? -3.472 -16.003 -4.829 1.00 97.94 175 VAL A CA 1
ATOM 1368 C C . VAL A 1 175 ? -1.989 -15.890 -4.531 1.00 97.94 175 VAL A C 1
ATOM 1370 O O . VAL A 1 175 ? -1.188 -15.672 -5.441 1.00 97.94 175 VAL A O 1
ATOM 1373 N N . VAL A 1 176 ? -1.617 -16.076 -3.268 1.00 98.00 176 VAL A N 1
ATOM 1374 C CA . VAL A 1 176 ? -0.232 -15.981 -2.795 1.00 98.00 176 VAL A CA 1
ATOM 1375 C C . VAL A 1 176 ? 0.259 -17.323 -2.260 1.00 98.00 176 VAL A C 1
ATOM 1377 O O . VAL A 1 176 ? -0.535 -18.174 -1.861 1.00 98.00 176 VAL A O 1
ATOM 1380 N N . ARG A 1 177 ? 1.575 -17.533 -2.265 1.00 97.94 177 ARG A N 1
ATOM 1381 C CA . ARG A 1 177 ? 2.214 -18.660 -1.576 1.00 97.94 177 ARG A CA 1
ATOM 1382 C C . ARG A 1 177 ? 2.623 -18.236 -0.167 1.00 97.94 177 ARG A C 1
ATOM 1384 O O . ARG A 1 177 ? 3.117 -17.131 0.033 1.00 97.94 177 ARG A O 1
ATOM 1391 N N . GLY A 1 178 ? 2.491 -19.154 0.786 1.00 98.00 178 GLY A N 1
ATOM 1392 C CA . GLY A 1 178 ? 2.703 -18.855 2.203 1.00 98.00 178 GLY A CA 1
ATOM 1393 C C . GLY A 1 178 ? 1.464 -18.236 2.851 1.00 98.00 178 GLY A C 1
ATOM 1394 O O . GLY A 1 178 ? 0.420 -18.095 2.217 1.00 98.00 178 GLY A O 1
ATOM 1395 N N . ASN A 1 179 ? 1.572 -17.898 4.137 1.00 98.19 179 ASN A N 1
ATOM 1396 C CA . ASN A 1 179 ? 0.455 -17.380 4.923 1.00 98.19 179 ASN A CA 1
ATOM 1397 C C . ASN A 1 179 ? 0.659 -15.884 5.239 1.00 98.19 179 ASN A C 1
ATOM 1399 O O . ASN A 1 179 ? 1.478 -15.567 6.108 1.00 98.19 179 ASN A O 1
ATOM 1403 N N . PRO A 1 180 ? -0.074 -14.959 4.588 1.00 98.12 180 PRO A N 1
ATOM 1404 C CA . PRO A 1 180 ? 0.044 -13.528 4.863 1.00 98.12 180 PRO A CA 1
ATOM 1405 C C . PRO A 1 180 ? -0.507 -13.125 6.238 1.00 98.12 180 PRO A C 1
ATOM 1407 O O . PRO A 1 180 ? -0.182 -12.046 6.719 1.00 98.12 180 PRO A O 1
ATOM 1410 N N . LEU A 1 181 ? -1.296 -13.985 6.894 1.00 98.31 181 LEU A N 1
ATOM 1411 C CA . LEU A 1 181 ? -1.777 -13.751 8.259 1.00 98.31 181 LEU A CA 1
ATOM 1412 C C . LEU A 1 181 ? -0.698 -14.010 9.314 1.00 98.31 181 LEU A C 1
ATOM 1414 O O . LEU A 1 181 ? -0.735 -13.406 10.381 1.00 98.31 181 LEU A O 1
ATOM 1418 N N . ALA A 1 182 ? 0.251 -14.902 9.014 1.00 98.19 182 ALA A N 1
ATOM 1419 C CA . ALA A 1 182 ? 1.404 -15.167 9.872 1.00 98.19 182 ALA A CA 1
ATOM 1420 C C . ALA A 1 182 ? 2.529 -14.148 9.639 1.00 98.19 182 ALA A C 1
ATOM 1422 O O . ALA A 1 182 ? 3.214 -13.751 10.574 1.00 98.19 182 ALA A O 1
ATOM 1423 N N . ASP A 1 183 ? 2.712 -13.725 8.387 1.00 97.69 183 ASP A N 1
ATOM 1424 C CA . ASP A 1 183 ? 3.692 -12.715 8.005 1.00 97.69 183 ASP A CA 1
ATOM 1425 C C . ASP A 1 183 ? 3.235 -12.000 6.735 1.00 97.69 183 ASP A C 1
ATOM 1427 O O . ASP A 1 183 ? 3.178 -12.602 5.658 1.00 97.69 183 ASP A O 1
ATOM 1431 N N . ILE A 1 184 ? 2.951 -10.700 6.848 1.00 98.19 184 ILE A N 1
ATOM 1432 C CA . ILE A 1 184 ? 2.412 -9.895 5.748 1.00 98.19 184 ILE A CA 1
ATOM 1433 C C . ILE A 1 184 ? 3.342 -9.864 4.526 1.00 98.19 184 ILE A C 1
ATOM 1435 O O . ILE A 1 184 ? 2.879 -9.663 3.403 1.00 98.19 184 ILE A O 1
ATOM 1439 N N . ARG A 1 185 ? 4.647 -10.130 4.698 1.00 97.50 185 ARG A N 1
ATOM 1440 C CA . ARG A 1 185 ? 5.606 -10.224 3.585 1.00 97.50 185 ARG A CA 1
ATOM 1441 C C . ARG A 1 185 ? 5.238 -11.329 2.594 1.00 97.50 185 ARG A C 1
ATOM 1443 O O . ARG A 1 185 ? 5.526 -11.180 1.407 1.00 97.50 185 ARG A O 1
ATOM 1450 N N . ASN A 1 186 ? 4.531 -12.376 3.028 1.00 97.94 186 ASN A N 1
ATOM 1451 C CA . ASN A 1 186 ? 4.032 -13.429 2.137 1.00 97.94 186 ASN A CA 1
ATOM 1452 C C . ASN A 1 186 ? 3.044 -12.903 1.083 1.00 97.94 186 ASN A C 1
ATOM 1454 O O . ASN A 1 186 ? 2.908 -13.518 0.027 1.00 97.94 186 ASN A O 1
ATOM 1458 N N . ALA A 1 187 ? 2.423 -11.734 1.292 1.00 97.06 187 ALA A N 1
ATOM 1459 C CA . ALA A 1 187 ? 1.585 -11.092 0.278 1.00 97.06 187 ALA A CA 1
ATOM 1460 C C . ALA A 1 187 ? 2.351 -10.776 -1.025 1.00 97.06 187 ALA A C 1
ATOM 1462 O O . ALA A 1 187 ? 1.736 -10.666 -2.080 1.00 97.06 187 ALA A O 1
ATOM 1463 N N . ARG A 1 188 ? 3.688 -10.664 -0.969 1.00 95.44 188 ARG A N 1
ATOM 1464 C CA . ARG A 1 188 ? 4.570 -10.437 -2.131 1.00 95.44 188 ARG A CA 1
ATOM 1465 C C . ARG A 1 188 ? 4.709 -11.672 -3.023 1.00 95.44 188 ARG A C 1
ATOM 1467 O O . ARG A 1 188 ? 5.063 -11.552 -4.191 1.00 95.44 188 ARG A O 1
ATOM 1474 N N . ASN A 1 189 ? 4.455 -12.867 -2.490 1.00 95.75 189 ASN A N 1
ATOM 1475 C CA . ASN A 1 189 ? 4.692 -14.128 -3.188 1.00 95.75 189 ASN A CA 1
ATOM 1476 C C . ASN A 1 189 ? 3.482 -14.523 -4.048 1.00 95.75 189 ASN A C 1
ATOM 1478 O O . ASN A 1 189 ? 2.846 -15.558 -3.835 1.00 95.75 189 ASN A O 1
ATOM 1482 N N . VAL A 1 190 ? 3.121 -13.652 -4.991 1.00 96.50 190 VAL A N 1
ATOM 1483 C CA . VAL A 1 190 ? 1.918 -13.807 -5.812 1.00 96.50 190 VAL A CA 1
ATOM 1484 C C . VAL A 1 190 ? 2.106 -14.934 -6.826 1.00 96.50 190 VAL A C 1
ATOM 1486 O O . VAL A 1 190 ? 3.001 -14.903 -7.670 1.00 96.50 190 VAL A O 1
ATOM 1489 N N . ARG A 1 191 ? 1.224 -15.932 -6.764 1.00 97.38 191 ARG A N 1
ATOM 1490 C CA . ARG A 1 191 ? 1.173 -17.056 -7.701 1.00 97.38 191 ARG A CA 1
ATOM 1491 C C . ARG A 1 191 ? 0.260 -16.765 -8.887 1.00 97.38 191 ARG A C 1
ATOM 1493 O O . ARG A 1 191 ? 0.657 -17.020 -10.019 1.00 97.38 191 ARG A O 1
ATOM 1500 N N . TRP A 1 192 ? -0.941 -16.258 -8.627 1.00 98.12 192 TRP A N 1
ATOM 1501 C CA . TRP A 1 192 ? -1.926 -15.936 -9.658 1.00 98.12 192 TRP A CA 1
ATOM 1502 C C . TRP A 1 192 ? -2.676 -14.664 -9.303 1.00 98.12 192 TRP A C 1
ATOM 1504 O O . TRP A 1 192 ? -2.952 -14.402 -8.133 1.00 98.12 192 TRP A O 1
ATOM 1514 N N . VAL A 1 193 ? -3.053 -13.918 -10.334 1.00 97.88 193 VAL A N 1
ATOM 1515 C CA . VAL A 1 193 ? -4.035 -12.839 -10.230 1.00 97.88 193 VAL A CA 1
ATOM 1516 C C . VAL A 1 193 ? -5.205 -13.216 -11.119 1.00 97.88 193 VAL A C 1
ATOM 1518 O O . VAL A 1 193 ? -5.015 -13.504 -12.296 1.00 97.88 193 VAL A O 1
ATOM 1521 N N . MET A 1 194 ? -6.408 -13.239 -10.567 1.00 98.38 194 MET A N 1
ATOM 1522 C CA . MET A 1 194 ? -7.640 -13.343 -11.332 1.00 98.38 194 MET A CA 1
ATOM 1523 C C . MET A 1 194 ? -8.250 -11.950 -11.435 1.00 98.38 194 MET A C 1
ATOM 1525 O O . MET A 1 194 ? -8.369 -11.267 -10.423 1.00 98.38 194 MET A O 1
ATOM 1529 N N . LYS A 1 195 ? -8.617 -11.536 -12.646 1.00 97.75 195 LYS A N 1
ATOM 1530 C CA . LYS A 1 195 ? -9.354 -10.296 -12.897 1.00 97.75 195 LYS A CA 1
ATOM 1531 C C . LYS A 1 195 ? -10.565 -10.613 -13.757 1.00 97.75 195 LYS A C 1
ATOM 1533 O O . LYS A 1 195 ? -10.398 -11.150 -14.854 1.00 97.75 195 LYS A O 1
ATOM 1538 N N . ALA A 1 196 ? -11.757 -10.292 -13.267 1.00 96.00 196 ALA A N 1
ATOM 1539 C CA . ALA A 1 196 ? -13.034 -10.594 -13.904 1.00 96.00 196 ALA A CA 1
ATOM 1540 C C . ALA A 1 196 ? -13.114 -12.056 -14.396 1.00 96.00 196 ALA A C 1
ATOM 1542 O O . ALA A 1 196 ? -13.515 -12.328 -15.526 1.00 96.00 196 ALA A O 1
ATOM 1543 N N . GLY A 1 197 ? -12.653 -13.004 -13.572 1.00 97.19 197 GLY A N 1
ATOM 1544 C CA . GLY A 1 197 ? -12.666 -14.439 -13.885 1.00 97.19 197 GLY A CA 1
ATOM 1545 C C . GLY A 1 197 ? -11.519 -14.930 -14.776 1.00 97.19 197 GLY A C 1
ATOM 1546 O O . GLY A 1 197 ? -11.334 -16.137 -14.925 1.00 97.19 197 GLY A O 1
ATOM 1547 N N . LYS A 1 198 ? -10.699 -14.036 -15.342 1.00 98.31 198 LYS A N 1
ATOM 1548 C CA . LYS A 1 198 ? -9.531 -14.412 -16.148 1.00 98.31 198 LYS A CA 1
ATOM 1549 C C . LYS A 1 198 ? -8.279 -14.497 -15.283 1.00 98.31 198 LYS A C 1
ATOM 1551 O O . LYS A 1 198 ? -7.923 -13.536 -14.609 1.00 98.31 198 LYS A O 1
ATOM 1556 N N . ILE A 1 199 ? -7.596 -15.639 -15.335 1.00 98.25 199 ILE A N 1
ATOM 1557 C CA . ILE A 1 199 ? -6.351 -15.878 -14.598 1.00 98.25 199 ILE A CA 1
ATOM 1558 C C . ILE A 1 199 ? -5.153 -15.343 -15.386 1.00 98.25 199 ILE A C 1
ATOM 1560 O O . ILE A 1 199 ? -5.016 -15.573 -16.588 1.00 98.25 199 ILE A O 1
ATOM 1564 N N . TYR A 1 200 ? -4.260 -14.676 -14.667 1.00 98.19 200 TYR A N 1
ATOM 1565 C CA . TYR A 1 200 ? -2.986 -14.157 -15.129 1.00 98.19 200 TYR A CA 1
ATOM 1566 C C . TYR A 1 200 ? -1.851 -14.751 -14.293 1.00 98.19 200 TYR A C 1
ATOM 1568 O O . TYR A 1 200 ? -1.986 -14.954 -13.084 1.00 98.19 200 TYR A O 1
ATOM 1576 N N . ASP A 1 201 ? -0.721 -15.005 -14.952 1.00 97.56 201 ASP A N 1
ATOM 1577 C CA . ASP A 1 201 ? 0.538 -15.414 -14.330 1.00 97.56 201 ASP A CA 1
ATOM 1578 C C . ASP A 1 201 ? 1.430 -14.169 -14.157 1.00 97.56 201 ASP A C 1
ATOM 1580 O O . ASP A 1 201 ? 1.963 -13.662 -15.154 1.00 97.56 201 ASP A O 1
ATOM 1584 N N . PRO A 1 202 ? 1.601 -13.654 -12.923 1.00 94.75 202 PRO A N 1
ATOM 1585 C CA . PRO A 1 202 ? 2.405 -12.461 -12.678 1.00 94.75 202 PRO A CA 1
ATOM 1586 C C . PRO A 1 202 ? 3.864 -12.622 -13.098 1.00 94.75 202 PRO A C 1
ATOM 1588 O O . PRO A 1 202 ? 4.457 -11.664 -13.583 1.00 94.75 202 PRO A O 1
ATOM 1591 N N . SER A 1 203 ? 4.447 -13.819 -12.976 1.00 93.81 203 SER A N 1
ATOM 1592 C CA . SER A 1 203 ? 5.835 -14.057 -13.379 1.00 93.81 203 SER A CA 1
ATOM 1593 C C . SER A 1 203 ? 6.009 -13.879 -14.887 1.00 93.81 203 SER A C 1
ATOM 1595 O O . SER A 1 203 ? 6.979 -13.259 -15.323 1.00 93.81 203 SER A O 1
ATOM 1597 N N . ARG A 1 204 ? 5.046 -14.356 -15.689 1.00 96.50 204 ARG A N 1
ATOM 1598 C CA . ARG A 1 204 ? 5.046 -14.137 -17.146 1.00 96.50 204 ARG A CA 1
ATOM 1599 C C . ARG A 1 204 ? 4.813 -1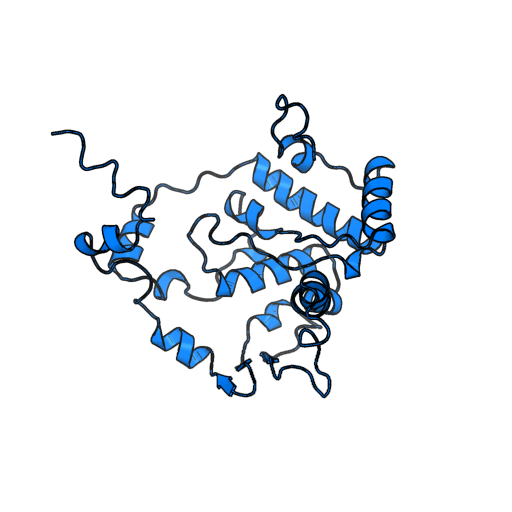2.673 -17.511 1.00 96.50 204 ARG A C 1
ATOM 1601 O O . ARG A 1 204 ? 5.519 -12.156 -18.373 1.00 96.50 204 ARG A O 1
ATOM 1608 N N . LEU A 1 205 ? 3.864 -12.005 -16.851 1.00 94.75 205 LEU A N 1
ATOM 1609 C CA . LEU A 1 205 ? 3.588 -10.586 -17.094 1.00 94.75 205 LEU A CA 1
ATOM 1610 C C . LEU A 1 205 ? 4.813 -9.716 -16.789 1.00 94.75 205 LEU A C 1
ATOM 1612 O O . LEU A 1 205 ? 5.235 -8.944 -17.644 1.00 94.75 205 LEU A O 1
ATOM 1616 N N . LEU A 1 206 ? 5.433 -9.893 -15.621 1.00 94.12 206 LEU A N 1
ATOM 1617 C CA . LEU A 1 206 ? 6.636 -9.151 -15.239 1.00 94.12 206 LEU A CA 1
ATOM 1618 C C . LEU A 1 206 ? 7.805 -9.430 -16.191 1.00 94.12 206 LEU A C 1
ATOM 1620 O O . LEU A 1 206 ? 8.506 -8.504 -16.581 1.00 94.12 206 LEU A O 1
ATOM 1624 N N . ALA A 1 207 ? 8.002 -10.682 -16.618 1.00 95.50 207 ALA A N 1
ATOM 1625 C CA . ALA A 1 207 ? 9.035 -11.010 -17.600 1.00 95.50 207 ALA A CA 1
ATOM 1626 C C . ALA A 1 207 ? 8.813 -10.300 -18.947 1.00 95.50 207 ALA A C 1
ATOM 1628 O O . ALA A 1 207 ? 9.779 -9.842 -19.551 1.00 95.50 207 ALA A O 1
ATOM 1629 N N . SER A 1 208 ? 7.557 -10.167 -19.389 1.00 95.69 208 SER A N 1
ATOM 1630 C CA . SER A 1 208 ? 7.219 -9.551 -20.680 1.00 95.69 208 SER A CA 1
ATOM 1631 C C . SER A 1 208 ? 7.495 -8.045 -20.767 1.00 95.69 208 SER A C 1
ATOM 1633 O O . SER A 1 208 ? 7.584 -7.518 -21.870 1.00 95.69 208 SER A O 1
ATOM 1635 N N . VAL A 1 209 ? 7.653 -7.365 -19.626 1.00 93.69 209 VAL A N 1
ATOM 1636 C CA . VAL A 1 209 ? 7.869 -5.906 -19.544 1.00 93.69 209 VAL A CA 1
ATOM 1637 C C . VAL A 1 209 ? 9.273 -5.530 -19.057 1.00 93.69 209 VAL A C 1
ATOM 1639 O O . VAL A 1 209 ? 9.551 -4.376 -18.730 1.00 93.69 209 VAL A O 1
ATOM 1642 N N . LYS A 1 210 ? 10.189 -6.500 -18.968 1.00 95.69 210 LYS A N 1
ATOM 1643 C CA . LYS A 1 210 ? 11.585 -6.214 -18.622 1.00 95.69 210 LYS A CA 1
ATOM 1644 C C . LYS A 1 210 ? 12.238 -5.364 -19.704 1.00 95.69 210 LYS A C 1
ATOM 1646 O O . LYS A 1 210 ? 12.180 -5.704 -20.880 1.00 95.69 210 LYS A O 1
ATOM 1651 N N . GLY A 1 211 ? 12.910 -4.291 -19.298 1.00 95.44 211 GLY A N 1
ATOM 1652 C CA . GLY A 1 211 ? 13.597 -3.403 -20.228 1.00 95.44 211 GLY A CA 1
ATOM 1653 C C . GLY A 1 211 ? 12.685 -2.506 -21.062 1.00 95.44 211 GLY A C 1
ATOM 1654 O O . GLY A 1 211 ? 13.182 -1.916 -22.018 1.00 95.44 211 GLY A O 1
ATOM 1655 N N . THR A 1 212 ? 11.384 -2.418 -20.760 1.00 93.88 212 THR A N 1
ATOM 1656 C CA . THR A 1 212 ? 10.414 -1.709 -21.615 1.00 93.88 212 THR A CA 1
ATOM 1657 C C . THR A 1 212 ? 9.849 -0.432 -20.999 1.00 93.88 212 THR A C 1
ATOM 1659 O O . THR A 1 212 ? 9.130 0.287 -21.686 1.00 93.88 212 THR A O 1
ATOM 1662 N N . ILE A 1 213 ? 10.101 -0.150 -19.717 1.00 91.06 213 ILE A N 1
ATOM 1663 C CA . ILE A 1 213 ? 9.519 1.012 -19.035 1.00 91.06 213 ILE A CA 1
ATOM 1664 C C . ILE A 1 213 ? 10.422 2.242 -19.199 1.00 91.06 213 ILE A C 1
ATOM 1666 O O . ILE A 1 213 ? 11.564 2.248 -18.741 1.00 91.06 213 ILE A O 1
ATOM 1670 N N . GLY A 1 214 ? 9.887 3.298 -19.808 1.00 90.81 214 GLY A N 1
ATOM 1671 C CA . GLY A 1 214 ? 10.577 4.563 -20.064 1.00 90.81 214 GLY A CA 1
ATOM 1672 C C . GLY A 1 214 ? 10.955 4.759 -21.538 1.00 90.81 214 GLY A C 1
ATOM 1673 O O . GLY A 1 214 ? 10.802 3.836 -22.342 1.00 90.81 214 GLY A O 1
ATOM 1674 N N . PRO A 1 215 ? 11.453 5.953 -21.904 1.00 93.44 215 PRO A N 1
ATOM 1675 C CA . PRO A 1 215 ? 11.940 6.233 -23.253 1.00 93.44 215 PRO A CA 1
ATOM 1676 C C . PRO A 1 215 ? 13.126 5.325 -23.599 1.00 93.44 215 PRO A C 1
ATOM 1678 O O . PRO A 1 215 ? 13.915 4.954 -22.723 1.00 93.44 215 PRO A O 1
ATOM 1681 N N . ARG A 1 216 ? 13.268 4.934 -24.870 1.00 93.38 216 ARG A N 1
ATOM 1682 C CA . ARG A 1 216 ? 14.378 4.065 -25.311 1.00 93.38 216 ARG A CA 1
ATOM 1683 C C . ARG A 1 216 ? 15.645 4.840 -25.665 1.00 93.38 216 ARG A C 1
ATOM 1685 O O . ARG A 1 216 ? 16.715 4.239 -25.717 1.00 93.38 216 ARG A O 1
ATOM 1692 N N . ASN A 1 217 ? 15.519 6.136 -25.919 1.00 92.88 217 ASN A N 1
ATOM 1693 C CA . ASN A 1 217 ? 16.583 7.067 -26.283 1.00 92.88 217 ASN A CA 1
ATOM 1694 C C . ASN A 1 217 ? 16.115 8.510 -26.001 1.00 92.88 217 ASN A C 1
ATOM 1696 O O . ASN A 1 217 ? 14.970 8.720 -25.595 1.00 92.88 217 ASN A O 1
ATOM 1700 N N . ALA A 1 218 ? 17.001 9.483 -26.224 1.00 90.75 218 ALA A N 1
ATOM 1701 C CA . ALA A 1 218 ? 16.721 10.901 -25.998 1.00 90.75 218 ALA A CA 1
ATOM 1702 C C . ALA A 1 218 ? 15.573 11.440 -26.872 1.00 90.75 218 ALA A C 1
ATOM 1704 O O . ALA A 1 218 ? 14.770 12.238 -26.394 1.00 90.75 218 ALA A O 1
ATOM 1705 N N . ASP A 1 219 ? 15.453 10.971 -28.117 1.00 89.00 219 ASP A N 1
ATOM 1706 C CA . ASP A 1 219 ? 14.434 11.450 -29.063 1.00 89.00 219 ASP A CA 1
ATOM 1707 C C . ASP A 1 219 ? 13.011 11.104 -28.598 1.00 89.00 219 ASP A C 1
ATOM 1709 O O . ASP A 1 219 ? 12.070 11.861 -28.824 1.00 89.00 219 ASP A O 1
ATOM 1713 N N . GLU A 1 220 ? 12.856 9.980 -27.895 1.00 90.31 220 GLU A N 1
ATOM 1714 C CA . GLU A 1 220 ? 11.579 9.543 -27.330 1.00 90.31 220 GLU A CA 1
ATOM 1715 C C . GLU A 1 220 ? 11.213 10.250 -26.021 1.00 90.31 220 GLU A C 1
ATOM 1717 O O . GLU A 1 220 ? 10.073 10.131 -25.583 1.00 90.31 220 GLU A O 1
ATOM 1722 N N . GLU A 1 221 ? 12.118 10.981 -25.360 1.00 84.31 221 GLU A N 1
ATOM 1723 C CA . GLU A 1 221 ? 11.809 11.596 -24.058 1.00 84.31 221 GLU A CA 1
ATOM 1724 C C . GLU A 1 221 ? 10.599 12.529 -24.114 1.00 84.31 221 GLU A C 1
ATOM 1726 O O . GLU A 1 221 ? 9.786 12.543 -23.187 1.00 84.31 221 GLU A O 1
ATOM 1731 N N . LEU A 1 222 ? 10.449 13.271 -25.214 1.00 80.81 222 LEU A N 1
ATOM 1732 C CA . LEU A 1 222 ? 9.358 14.224 -25.406 1.00 80.81 222 LEU A CA 1
ATOM 1733 C C . LEU A 1 222 ? 7.981 13.547 -25.423 1.00 80.81 222 LEU A C 1
ATOM 1735 O O . LEU A 1 222 ? 7.018 14.130 -24.923 1.00 80.81 222 LEU A O 1
ATOM 1739 N N . ASP A 1 223 ? 7.894 12.304 -25.902 1.00 83.31 223 ASP A N 1
ATOM 1740 C CA . ASP A 1 223 ? 6.656 11.513 -25.888 1.00 83.31 223 ASP A CA 1
ATOM 1741 C C . ASP A 1 223 ? 6.257 11.085 -24.466 1.00 83.31 223 ASP A C 1
ATOM 1743 O O . ASP A 1 223 ? 5.086 10.816 -24.186 1.00 83.31 223 ASP A O 1
ATOM 1747 N N . TRP A 1 224 ? 7.230 11.047 -23.552 1.00 79.88 224 TRP A N 1
ATOM 1748 C CA . TRP A 1 224 ? 7.052 10.694 -22.143 1.00 79.88 224 TRP A CA 1
ATOM 1749 C C . TRP A 1 224 ? 6.865 11.919 -21.238 1.00 79.88 224 TRP A C 1
ATOM 1751 O O . TRP A 1 224 ? 6.540 11.768 -20.056 1.00 79.88 224 TRP A O 1
ATOM 1761 N N . MET A 1 225 ? 7.030 13.137 -21.763 1.00 74.88 225 MET A N 1
ATOM 1762 C CA . MET A 1 225 ? 6.775 14.358 -21.006 1.00 74.88 225 MET A CA 1
ATOM 1763 C C . MET A 1 225 ? 5.273 14.677 -20.956 1.00 74.88 225 MET A C 1
ATOM 1765 O O . MET A 1 225 ? 4.564 14.563 -21.960 1.00 74.88 225 MET A O 1
ATOM 1769 N N . PRO A 1 226 ? 4.752 15.165 -19.814 1.00 72.44 226 PRO A N 1
ATOM 1770 C CA . PRO A 1 226 ? 3.406 15.716 -19.768 1.00 72.44 226 PRO A CA 1
ATOM 1771 C C . PRO A 1 226 ? 3.274 16.832 -20.811 1.00 72.44 226 PRO A C 1
ATOM 1773 O O . PRO A 1 226 ? 4.049 17.792 -20.795 1.00 72.44 226 PRO A O 1
ATOM 1776 N N . ARG A 1 227 ? 2.269 16.740 -21.691 1.00 65.00 227 ARG A N 1
ATOM 1777 C CA . ARG A 1 227 ? 2.081 17.644 -22.848 1.00 65.00 227 ARG A CA 1
ATOM 1778 C C . ARG A 1 227 ? 1.986 19.142 -22.496 1.00 65.00 227 ARG A C 1
ATOM 1780 O O . ARG A 1 227 ? 2.071 19.976 -23.387 1.00 65.00 227 ARG A O 1
ATOM 1787 N N . GLY A 1 228 ? 1.851 19.497 -21.215 1.00 56.75 228 GLY A N 1
ATOM 1788 C CA . GLY A 1 228 ? 1.887 20.879 -20.721 1.00 56.75 228 GLY A CA 1
ATOM 1789 C C . GLY A 1 228 ? 3.288 21.485 -20.527 1.00 56.75 228 GLY A C 1
ATOM 1790 O O . GLY A 1 228 ? 3.385 22.699 -20.393 1.00 56.75 228 GLY A O 1
ATOM 1791 N N . ARG A 1 229 ? 4.370 20.687 -20.519 1.00 52.47 229 ARG A N 1
ATOM 1792 C CA . ARG A 1 229 ? 5.765 21.182 -20.412 1.00 52.47 229 ARG A CA 1
ATOM 1793 C C . ARG A 1 229 ? 6.513 21.250 -21.744 1.00 52.47 229 ARG A C 1
ATOM 1795 O O . ARG A 1 229 ? 7.483 21.990 -21.844 1.00 52.47 229 ARG A O 1
ATOM 1802 N N . ALA A 1 230 ? 6.056 20.537 -22.772 1.00 48.81 230 ALA A N 1
ATOM 1803 C CA . ALA A 1 230 ? 6.698 20.553 -24.090 1.00 48.81 230 ALA A CA 1
ATOM 1804 C C . ALA A 1 230 ? 6.584 21.919 -24.810 1.00 48.81 230 ALA A C 1
ATOM 1806 O O . ALA A 1 230 ? 7.362 22.215 -25.708 1.00 48.81 230 ALA A O 1
ATOM 1807 N N . ALA A 1 231 ? 5.641 22.779 -24.403 1.00 44.22 231 ALA A N 1
ATOM 1808 C CA . ALA A 1 231 ? 5.380 24.068 -25.051 1.00 44.22 231 ALA A CA 1
ATOM 1809 C C . ALA A 1 231 ? 6.248 25.242 -24.544 1.00 44.22 231 ALA A C 1
ATOM 1811 O O . ALA A 1 231 ? 6.118 26.354 -25.060 1.00 44.22 231 ALA A O 1
ATOM 1812 N N . SER A 1 232 ? 7.107 25.037 -23.537 1.00 45.97 232 SER A N 1
ATOM 1813 C CA . SER A 1 232 ? 7.942 26.108 -22.965 1.00 45.97 232 SER A CA 1
ATOM 1814 C C . SER A 1 232 ? 9.409 26.073 -23.396 1.00 45.97 232 SER A C 1
ATOM 1816 O O . SER A 1 232 ? 10.134 26.994 -23.052 1.00 45.97 232 SER A O 1
ATOM 1818 N N . SER A 1 233 ? 9.859 25.064 -24.150 1.00 42.78 233 SER A N 1
ATOM 1819 C CA . SER A 1 233 ? 11.253 24.974 -24.626 1.00 42.78 233 SER A CA 1
ATOM 1820 C C . SER A 1 233 ? 11.456 25.407 -26.085 1.00 42.78 233 SER A C 1
ATOM 1822 O O . SER A 1 233 ? 12.562 25.292 -26.596 1.00 42.78 233 SER A O 1
ATOM 1824 N N . GLN A 1 234 ? 10.412 25.894 -26.767 1.00 38.84 234 GLN A N 1
ATOM 1825 C CA . GLN A 1 234 ? 10.494 26.413 -28.147 1.00 38.84 234 GLN A CA 1
ATOM 1826 C C . GLN A 1 234 ? 10.351 27.940 -28.252 1.00 38.84 234 GLN A C 1
ATOM 1828 O O . GLN A 1 234 ? 10.254 28.480 -29.350 1.00 38.84 234 GLN A O 1
ATOM 1833 N N . ARG A 1 235 ? 10.338 28.658 -27.128 1.00 39.44 235 ARG A N 1
ATOM 1834 C CA . ARG A 1 235 ? 10.386 30.124 -27.109 1.00 39.44 235 ARG A CA 1
ATOM 1835 C C . ARG A 1 235 ? 11.641 30.550 -26.373 1.00 39.44 235 ARG A C 1
ATOM 1837 O O . ARG A 1 235 ? 11.540 30.837 -25.197 1.00 39.44 235 ARG A O 1
ATOM 1844 N N . ASP A 1 236 ? 12.780 30.450 -27.050 1.00 39.84 236 ASP A N 1
ATOM 1845 C CA . ASP A 1 236 ? 14.004 31.226 -26.805 1.00 39.84 236 ASP A CA 1
ATOM 1846 C C . ASP A 1 236 ? 15.032 30.855 -27.891 1.00 39.84 236 ASP A C 1
ATOM 1848 O O . ASP A 1 236 ? 15.991 30.123 -27.652 1.00 39.84 236 ASP A O 1
ATOM 1852 N N . HIS A 1 237 ? 14.785 31.336 -29.113 1.00 36.56 237 HIS A N 1
ATOM 1853 C CA . HIS A 1 237 ? 15.774 31.525 -30.178 1.00 36.56 237 HIS A CA 1
ATOM 1854 C C . HIS A 1 237 ? 15.416 32.791 -30.953 1.00 36.56 237 HIS A C 1
ATOM 1856 O O . HIS A 1 237 ? 14.211 32.966 -31.252 1.00 36.56 237 HIS A O 1
#

Secondary structure (DSSP, 8-state):
--TTSSSS-TTTTTTT--SSSHHHHHHHHHHHHTT--EE--HHHHHHHSS--HHHHS-SS-GGGGB-HHHHHHHHHSPPPPP-HHHHHHHHHHHHHHHHHHHTTGGGGEE-----SSSSSS-HHHHHHHHHHHHHHTT--HHHHHHHTTHHHHHHTT-TTTSSS--TTS---EEEESS-TTT-GGGGG-EEEEEETTEEE-HHHHHHHTTT-BS-SSGGGHHHHS-TTTGGGSSS--

Radius of gyration: 20.38 Å; chains: 1; bounding box: 46×50×54 Å

Sequence (237 aa):
GDGISGERPAYSSLESLETNTPEFAAIAEMYIKHNVFFDATLSAYGYYGERDPDVFAYFADEQSFLTPYMRQIMATRPPRRVSEQFEKIYWVKRKTIKAFYDAGGGHLITLGTDHPSWGEFFSGFSVHRELLSFALAGIPPADVIKFATTNAARALGVGDKLGTIETGKLADLVVVRGNPLADIRNARNVRWVMKAGKIYDPSRLLASVKGTIGPRNADEELDWMPRGRAASSQRDH